Protein AF-W1PYT3-F1 (afdb_monomer)

Solvent-accessible surface area (backbone atoms only — not comparable to full-atom values): 11539 Å² total; per-residue (Å²): 108,70,66,58,51,54,53,51,58,51,59,52,39,57,44,35,32,64,95,77,31,81,60,28,62,58,46,50,52,47,73,70,30,68,66,49,52,50,52,58,52,74,72,59,53,95,91,46,83,75,70,71,70,85,73,48,86,75,69,78,81,66,84,33,65,30,41,44,56,53,69,48,73,46,97,86,64,51,71,48,50,46,62,51,66,28,36,27,66,65,22,56,73,41,61,42,89,89,78,66,50,66,39,54,38,54,75,71,52,31,44,75,88,88,64,93,86,61,84,87,58,95,59,44,58,48,21,44,79,53,90,93,60,58,54,54,75,44,78,53,56,36,76,45,66,52,96,88,38,82,72,48,66,48,56,44,49,40,37,74,48,16,51,59,45,41,51,49,29,49,43,27,32,73,74,66,66,36,55,76,65,57,19,66,71,47,90,79,75,80,92,129

Foldseek 3Di:
DQQLVLVLVQLCLQAFFCVPRVCNVVSVCCSPDPVNVVVSVVPDDPVDDDDPCPRPVDPPPQ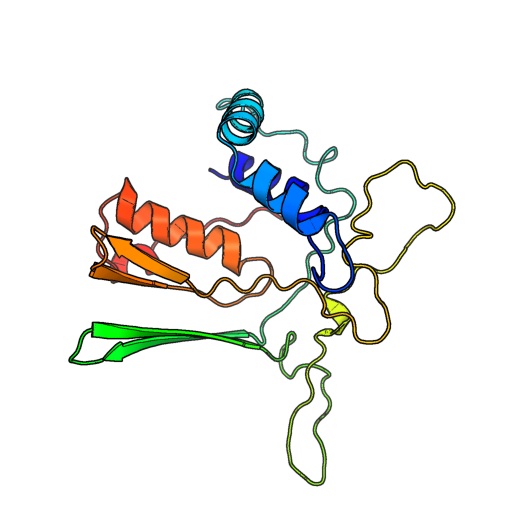FFDFKDWDWDQDPVRDIDTDID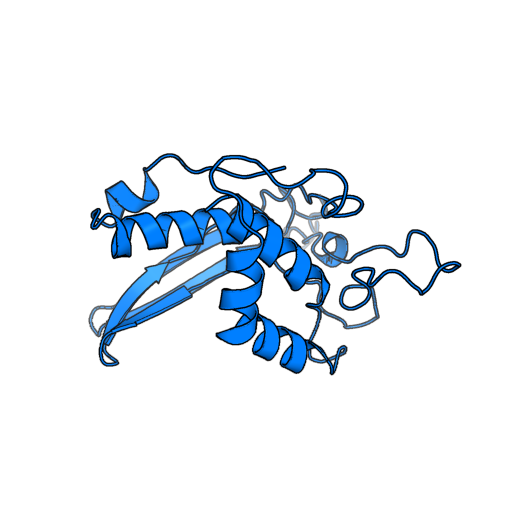GLGHDLAPVDADPVPRDRHHVQLVLADDCPDPPDPPDSGSCSRHDDPPTGHDWPWDWDWDDDPNHTPDTDWDDGTVVTVQLRVQLVCCCPVVVDDNVCSNVDDGDDDD

Secondary structure (DSSP, 8-state):
-HHHHHHHHHHGGG---TTT-TTHHHHHHHHH-HHHHHHHHHT--SSSPPPHHHHHTT--------EEEEEEE-TT--EEEEEEE-SSTTTTS-B-TTT-PBPP-GGGGSBP-S-SS-TTS--SGGGB--TTPPP------EEEEETTEEEEEE---SGGGHHHHHHHHHHHHHTT---HHHHHHS------

InterPro domains:
  IPR000101 Gamma-glutamyltranspeptidase [PTHR11686] (1-191)
  IPR029055 Nucleophile aminohydrolases, N-terminal [SSF56235] (1-192)
  IPR043137 Gamma-glutamyltranspeptidase, small subunit, C-terminal domain [G3DSA:3.60.20.40] (62-192)
  IPR043138 Gamma-glutamyltranspeptidase, large subunit [G3DSA:1.10.246.130] (1-57)

Radius of gyration: 18.54 Å; Cα contacts (8 Å, |Δi|>4): 274; chains: 1; bounding box: 45×49×49 Å

Sequence (192 aa):
MVEAIKKMLVKRKGLGDPDFEKHVEDVVNDMLSDDTATDLKGQIDDDKASDPWSHLKRLRLLRDHGTSHLCVVGRHRGAVSMTTSINGLFGALFRSCKTGIILNNQMDDFNIPTDISNPTIPSASANYIEPFKRPLSSMMPTIFLKDQELEGVIGGSGGPRIIPTTIQVLLNYFIHQLDPGSSVFSPRLYHR

Organism: Amborella trichopoda (NCBI:txid13333)

Mean predicted aligned error: 6.31 Å

Nearest PDB structures (foldseek):
  6xpc-assembly1_B  TM=9.139E-01  e=3.097E-10  Homo sapiens
  2qmc-assembly1_B  TM=8.923E-01  e=1.999E-09  Helicobacter pylori
  3fnm-assembly2_D  TM=8.923E-01  e=4.114E-09  Helicobacter pylori
  7d9x-assembly2_D  TM=9.101E-01  e=8.466E-09  Pseudomonas nitroreducens
  7d9e-assembly1_B  TM=9.126E-01  e=2.216E-08  Pseudomonas nitroreducens

Structure (mmCIF, N/CA/C/O backbone):
data_AF-W1PYT3-F1
#
_entry.id   AF-W1PYT3-F1
#
loop_
_atom_site.group_PDB
_atom_site.id
_atom_site.type_symbol
_atom_site.label_atom_id
_atom_site.label_alt_id
_atom_site.label_comp_id
_atom_site.label_asym_id
_atom_site.label_entity_id
_atom_site.label_seq_id
_atom_site.pdbx_PDB_ins_code
_atom_site.Cartn_x
_atom_site.Cartn_y
_atom_site.Cartn_z
_atom_site.occupancy
_atom_site.B_iso_or_equiv
_atom_site.auth_seq_id
_atom_site.auth_comp_id
_atom_site.auth_asym_id
_atom_site.auth_atom_id
_atom_site.pdbx_PDB_model_num
ATOM 1 N N . MET A 1 1 ? -9.982 13.699 8.070 1.00 89.50 1 MET A N 1
ATOM 2 C CA . MET A 1 1 ? -9.503 12.570 7.224 1.00 89.50 1 MET A CA 1
ATOM 3 C C . MET A 1 1 ? -8.544 13.010 6.117 1.00 89.50 1 MET A C 1
ATOM 5 O O . MET A 1 1 ? -7.417 12.535 6.101 1.00 89.50 1 MET A O 1
ATOM 9 N N . VAL A 1 2 ? -8.961 13.882 5.187 1.00 90.19 2 VAL A N 1
ATOM 10 C CA . VAL A 1 2 ? -8.131 14.277 4.027 1.00 90.19 2 VAL A CA 1
ATOM 11 C C . VAL A 1 2 ? -6.777 14.859 4.453 1.00 90.19 2 VAL A C 1
ATOM 13 O O . VAL A 1 2 ? -5.747 14.405 3.962 1.00 90.19 2 VAL A O 1
ATOM 16 N N . GLU A 1 3 ? -6.759 15.787 5.413 1.00 91.44 3 GLU A N 1
ATOM 17 C CA . GLU A 1 3 ? -5.512 16.393 5.909 1.00 91.44 3 GLU A CA 1
ATOM 18 C C . GLU A 1 3 ? -4.578 15.376 6.578 1.00 91.44 3 GLU A C 1
ATOM 20 O O . GLU A 1 3 ? -3.372 15.397 6.339 1.00 91.44 3 GLU A O 1
ATOM 25 N N . ALA A 1 4 ? -5.127 14.418 7.331 1.00 92.38 4 ALA A N 1
ATOM 26 C CA . ALA A 1 4 ? -4.343 13.337 7.928 1.00 92.38 4 ALA A CA 1
ATOM 27 C C . ALA A 1 4 ? -3.662 12.467 6.855 1.00 92.38 4 ALA A C 1
ATOM 29 O O . ALA A 1 4 ? -2.473 12.171 6.954 1.00 92.38 4 ALA A O 1
ATOM 30 N N . ILE A 1 5 ? -4.381 12.125 5.778 1.00 90.25 5 ILE A N 1
ATOM 31 C CA . ILE A 1 5 ? -3.815 11.386 4.639 1.00 90.25 5 ILE A CA 1
ATOM 32 C C . ILE A 1 5 ? -2.706 12.201 3.960 1.00 90.25 5 ILE A C 1
ATOM 34 O O . ILE A 1 5 ? -1.653 11.641 3.660 1.00 90.25 5 ILE A O 1
ATOM 38 N N . LYS A 1 6 ? -2.899 13.510 3.733 1.00 87.69 6 LYS A N 1
ATOM 39 C CA . LYS A 1 6 ? -1.855 14.380 3.157 1.00 87.69 6 LYS A CA 1
ATOM 40 C C . LYS A 1 6 ? -0.581 14.353 4.003 1.00 87.69 6 LYS A C 1
ATOM 42 O O . LYS A 1 6 ? 0.503 14.159 3.458 1.00 87.69 6 LYS A O 1
ATOM 47 N N . LYS A 1 7 ? -0.711 14.507 5.323 1.00 88.62 7 LYS A N 1
ATOM 48 C CA . LYS A 1 7 ? 0.420 14.483 6.262 1.00 88.62 7 LYS A CA 1
ATOM 49 C C . LYS A 1 7 ? 1.123 13.121 6.279 1.00 88.62 7 LYS A C 1
ATOM 51 O O . LYS A 1 7 ? 2.348 13.072 6.180 1.00 88.62 7 LYS A O 1
ATOM 56 N N . MET A 1 8 ? 0.370 12.020 6.277 1.00 90.31 8 MET A N 1
ATOM 57 C CA . MET A 1 8 ? 0.933 10.669 6.142 1.00 90.31 8 MET A CA 1
ATOM 58 C C . MET A 1 8 ? 1.716 10.506 4.829 1.00 90.31 8 MET A C 1
ATOM 60 O O . MET A 1 8 ? 2.836 9.999 4.839 1.00 90.31 8 MET A O 1
ATOM 64 N N . LEU A 1 9 ? 1.188 10.999 3.700 1.00 85.75 9 LEU A N 1
ATOM 65 C CA . LEU A 1 9 ? 1.877 10.948 2.403 1.00 85.75 9 LEU A CA 1
ATOM 66 C C . LEU A 1 9 ? 3.179 11.764 2.375 1.00 85.75 9 LEU A C 1
ATOM 68 O O . LEU A 1 9 ? 4.069 11.457 1.582 1.00 85.75 9 LEU A O 1
ATOM 72 N N . VAL A 1 10 ? 3.316 12.787 3.225 1.00 84.56 10 VAL A N 1
ATOM 73 C CA . VAL A 1 10 ? 4.587 13.504 3.404 1.00 84.56 10 VAL A CA 1
ATOM 74 C C . VAL A 1 10 ? 5.600 12.618 4.121 1.00 84.56 10 VAL A C 1
ATOM 76 O O . VAL A 1 10 ? 6.702 12.456 3.604 1.00 84.56 10 VAL A O 1
ATOM 79 N N . LYS A 1 11 ? 5.226 12.002 5.250 1.00 87.88 11 LYS A N 1
ATOM 80 C CA . LYS A 1 11 ? 6.100 11.080 6.000 1.00 87.88 11 LYS A CA 1
ATOM 81 C C . LYS A 1 11 ? 6.517 9.870 5.157 1.00 87.88 11 LYS A C 1
ATOM 83 O O . LYS A 1 11 ? 7.690 9.512 5.136 1.00 87.88 11 LYS A O 1
ATOM 88 N N . ARG A 1 12 ? 5.598 9.339 4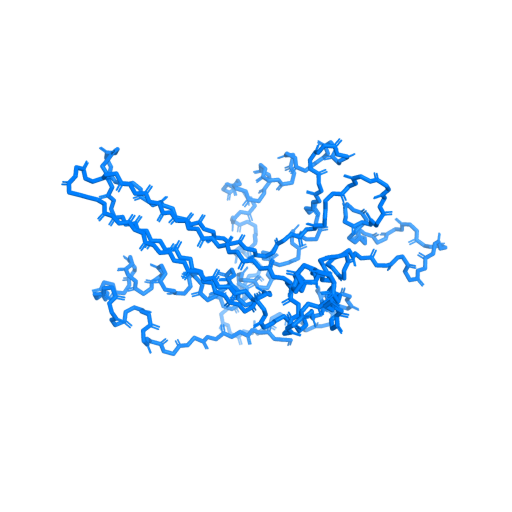.339 1.00 88.31 12 ARG A N 1
ATOM 89 C CA . ARG A 1 12 ? 5.842 8.257 3.366 1.00 88.31 12 ARG A CA 1
ATOM 90 C C . ARG A 1 12 ? 7.041 8.513 2.442 1.00 88.31 12 ARG A C 1
ATOM 92 O O . ARG A 1 12 ? 7.628 7.552 1.959 1.00 88.31 12 ARG A O 1
ATOM 99 N N . LYS A 1 13 ? 7.423 9.770 2.180 1.00 84.69 13 LYS A N 1
ATOM 100 C CA . LYS A 1 13 ? 8.600 10.098 1.350 1.00 84.69 13 LYS A CA 1
ATOM 101 C C . LYS A 1 13 ? 9.924 9.615 1.949 1.00 84.69 13 LYS A C 1
ATOM 103 O O . LYS A 1 13 ? 10.885 9.492 1.198 1.00 84.69 13 LYS A O 1
ATOM 108 N N . GLY A 1 14 ? 9.967 9.372 3.260 1.00 88.25 14 GLY A N 1
ATOM 109 C CA . GLY A 1 14 ? 11.113 8.771 3.942 1.00 88.25 14 GLY A CA 1
ATOM 110 C C . GLY A 1 14 ? 11.177 7.246 3.826 1.00 88.25 14 GLY A C 1
ATOM 111 O O . GLY A 1 14 ? 12.136 6.654 4.296 1.00 88.25 14 GLY A O 1
ATOM 112 N N . LEU A 1 15 ? 10.176 6.594 3.223 1.00 92.50 15 LEU A N 1
ATOM 113 C CA . LEU A 1 15 ? 10.202 5.149 3.000 1.00 92.50 15 LEU A CA 1
ATOM 114 C C . LEU A 1 15 ? 10.983 4.801 1.725 1.00 92.50 15 LEU A C 1
ATOM 116 O O . LEU A 1 15 ? 10.975 5.543 0.740 1.00 92.50 15 LEU A O 1
ATOM 120 N N . GLY A 1 16 ? 11.604 3.626 1.739 1.00 93.38 16 GLY A N 1
ATOM 121 C CA . GLY A 1 16 ? 12.411 3.076 0.654 1.00 93.38 16 GLY A CA 1
ATOM 122 C C . GLY A 1 16 ? 12.575 1.566 0.809 1.00 93.38 16 GLY A C 1
ATOM 123 O O . GLY A 1 16 ? 11.835 0.934 1.564 1.00 93.38 16 GLY A O 1
ATOM 124 N N . ASP A 1 17 ? 13.537 0.988 0.094 1.00 96.12 17 ASP A N 1
ATOM 125 C CA . ASP A 1 17 ? 13.883 -0.426 0.253 1.00 96.12 17 ASP A CA 1
ATOM 126 C C . ASP A 1 17 ? 14.694 -0.629 1.550 1.00 96.12 17 ASP A C 1
ATOM 128 O O . ASP A 1 17 ? 15.808 -0.107 1.627 1.00 96.12 17 ASP A O 1
ATOM 132 N N . PRO A 1 18 ? 14.201 -1.386 2.549 1.00 95.31 18 PRO A N 1
ATOM 133 C CA . PRO A 1 18 ? 14.914 -1.589 3.812 1.00 95.31 18 PRO A CA 1
ATOM 134 C C . PRO A 1 18 ? 16.241 -2.352 3.664 1.00 95.31 18 PRO A C 1
ATOM 136 O O . PRO A 1 18 ? 17.102 -2.227 4.531 1.00 95.31 18 PRO A O 1
ATOM 139 N N . ASP A 1 19 ? 16.451 -3.087 2.564 1.00 96.00 19 ASP A N 1
ATOM 140 C CA . ASP A 1 19 ? 17.730 -3.766 2.301 1.00 96.00 19 ASP A CA 1
ATOM 141 C C . ASP A 1 19 ? 18.835 -2.771 1.881 1.00 96.00 19 ASP A C 1
ATOM 143 O O . ASP A 1 19 ? 20.021 -3.097 1.924 1.00 96.00 19 ASP A O 1
ATOM 147 N N . PHE A 1 20 ? 18.452 -1.547 1.493 1.00 95.12 20 PHE A N 1
ATOM 148 C CA . PHE A 1 20 ? 19.351 -0.476 1.042 1.00 95.12 20 PHE A CA 1
ATOM 149 C C . PHE A 1 20 ? 19.345 0.726 1.998 1.00 95.12 20 PHE A C 1
ATOM 151 O O . PHE A 1 20 ? 20.378 1.351 2.227 1.00 95.12 20 PHE A O 1
ATOM 158 N N . GLU A 1 21 ? 18.194 1.034 2.594 1.00 93.06 21 GLU A N 1
ATOM 159 C CA . GLU A 1 21 ? 17.965 2.224 3.408 1.00 93.06 21 GLU A CA 1
ATOM 160 C C . GLU A 1 21 ? 17.779 1.865 4.883 1.00 93.06 21 GLU A C 1
ATOM 162 O O . GLU A 1 21 ? 16.675 1.589 5.354 1.00 93.06 21 GLU A O 1
ATOM 167 N N . LYS A 1 22 ? 18.869 1.934 5.653 1.00 90.88 22 LYS A N 1
ATOM 168 C CA . LYS A 1 22 ? 18.875 1.551 7.078 1.00 90.88 22 LYS A CA 1
ATOM 169 C C . LYS A 1 22 ? 17.915 2.361 7.956 1.00 90.88 22 LYS A C 1
ATOM 171 O O . LYS A 1 22 ? 17.485 1.874 8.989 1.00 90.88 22 LYS A O 1
ATOM 176 N N . HIS A 1 23 ? 17.591 3.586 7.550 1.00 90.62 23 HIS A N 1
ATOM 177 C CA . HIS A 1 23 ? 16.727 4.496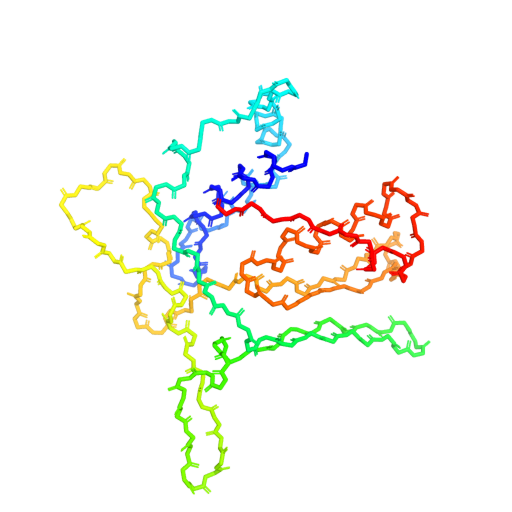 8.305 1.00 90.62 23 HIS A CA 1
ATOM 178 C C . HIS A 1 23 ? 15.226 4.211 8.119 1.00 90.62 23 HIS A C 1
ATOM 180 O O . HIS A 1 23 ? 14.400 4.862 8.754 1.00 90.62 23 HIS A O 1
ATOM 186 N N . VAL A 1 24 ? 14.841 3.273 7.242 1.00 92.94 24 VAL A N 1
ATOM 187 C CA . VAL A 1 24 ? 13.423 2.973 6.974 1.00 92.94 24 VAL A CA 1
ATOM 188 C C . VAL A 1 24 ? 12.710 2.476 8.229 1.00 92.94 24 VAL A C 1
ATOM 190 O O . VAL A 1 24 ? 11.559 2.845 8.448 1.00 92.94 24 VAL A O 1
ATOM 193 N N . GLU A 1 25 ? 13.381 1.691 9.071 1.00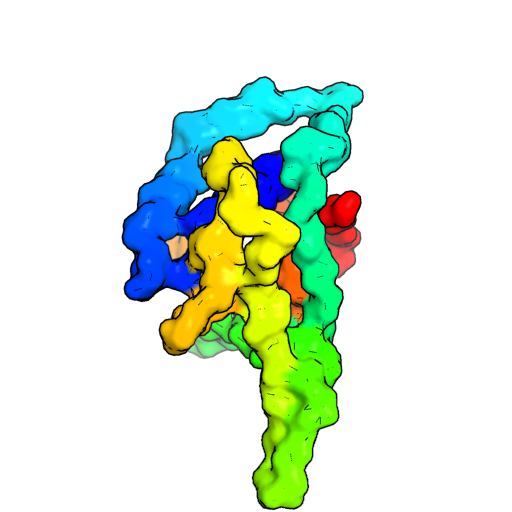 94.38 25 GLU A N 1
ATOM 194 C CA . GLU A 1 25 ? 12.808 1.213 10.332 1.00 94.38 25 GLU A CA 1
ATOM 195 C C . GLU A 1 25 ? 12.504 2.372 11.292 1.00 94.38 25 GLU A C 1
ATOM 197 O O . GLU A 1 25 ? 11.406 2.438 11.842 1.00 94.38 25 GLU A O 1
ATOM 202 N N . ASP A 1 26 ? 13.409 3.347 11.404 1.00 95.19 26 ASP A N 1
ATOM 203 C CA . ASP A 1 26 ? 13.192 4.553 12.211 1.00 95.19 26 ASP A CA 1
ATOM 204 C C . ASP A 1 26 ? 12.010 5.377 11.688 1.00 95.19 26 ASP A C 1
ATOM 206 O O . ASP A 1 26 ? 11.185 5.848 12.469 1.00 95.19 26 ASP A O 1
ATOM 210 N N . VAL A 1 27 ? 11.881 5.515 10.362 1.00 94.38 27 VAL A N 1
ATOM 211 C CA . VAL A 1 27 ? 10.743 6.211 9.737 1.00 94.38 27 VAL A CA 1
ATOM 212 C C . VAL A 1 27 ? 9.433 5.478 10.019 1.00 94.38 27 VAL A C 1
ATOM 214 O O . VAL A 1 27 ? 8.425 6.122 10.302 1.00 94.38 27 VAL A O 1
ATOM 217 N N . VAL A 1 28 ? 9.421 4.143 9.964 1.00 95.69 28 VAL A N 1
ATOM 218 C CA . VAL A 1 28 ? 8.232 3.345 10.297 1.00 95.69 28 VAL A CA 1
ATOM 219 C C . VAL A 1 28 ? 7.864 3.514 11.771 1.00 95.69 28 VAL A C 1
ATOM 221 O O . VAL A 1 28 ? 6.700 3.776 12.068 1.00 95.69 28 VAL A O 1
ATOM 224 N N . ASN A 1 29 ? 8.836 3.429 12.679 1.00 97.00 29 ASN A N 1
ATOM 225 C CA . ASN A 1 29 ? 8.616 3.619 14.113 1.00 97.00 29 ASN A CA 1
ATOM 226 C C . ASN A 1 29 ? 8.091 5.028 14.425 1.00 97.00 29 ASN A C 1
ATOM 228 O O . ASN A 1 29 ? 7.125 5.171 15.172 1.00 97.00 29 ASN A O 1
ATOM 232 N N . ASP A 1 30 ? 8.655 6.060 13.792 1.00 96.25 30 ASP A N 1
ATOM 233 C CA . ASP A 1 30 ? 8.163 7.437 13.879 1.00 96.25 30 ASP A CA 1
ATOM 234 C C . ASP A 1 30 ? 6.711 7.544 13.392 1.00 96.25 30 ASP A C 1
ATOM 236 O O . ASP A 1 30 ? 5.860 8.076 14.102 1.00 96.25 30 ASP A O 1
ATOM 240 N N . MET A 1 31 ? 6.401 6.991 12.214 1.00 95.50 31 MET A N 1
ATOM 241 C CA . MET A 1 31 ? 5.054 7.016 11.629 1.00 95.50 31 MET A CA 1
ATOM 242 C C . MET A 1 31 ? 4.001 6.282 12.471 1.00 95.50 31 MET A C 1
ATOM 244 O O . MET A 1 31 ? 2.822 6.623 12.370 1.00 95.50 31 MET A O 1
ATOM 248 N N . LEU A 1 32 ? 4.406 5.278 13.254 1.00 96.75 32 LEU A N 1
ATOM 249 C CA . LEU A 1 32 ? 3.529 4.486 14.121 1.00 96.75 32 LEU A CA 1
ATOM 250 C C . LEU A 1 32 ? 3.441 5.019 15.558 1.00 96.75 32 LEU A C 1
ATOM 252 O O . LEU A 1 32 ? 2.638 4.507 16.334 1.00 96.75 32 LEU A O 1
ATOM 256 N N . SER A 1 33 ? 4.245 6.019 15.924 1.00 98.00 33 SER A N 1
ATOM 257 C CA . SER A 1 33 ? 4.274 6.552 17.287 1.00 98.00 33 SER A CA 1
ATOM 258 C C . SER A 1 33 ? 3.066 7.442 17.611 1.00 98.00 33 SER A C 1
ATOM 260 O O . SER A 1 33 ? 2.602 8.234 16.781 1.00 98.00 33 SER A O 1
ATOM 262 N N . ASP A 1 34 ? 2.596 7.361 18.859 1.00 97.81 34 ASP A N 1
ATOM 263 C CA . ASP A 1 34 ? 1.522 8.218 19.379 1.00 97.81 34 ASP A CA 1
ATOM 264 C C . ASP A 1 34 ? 1.928 9.700 19.408 1.00 97.81 34 ASP A C 1
ATOM 266 O O . ASP A 1 34 ? 1.093 10.579 19.171 1.00 97.81 34 ASP A O 1
ATOM 270 N N . ASP A 1 35 ? 3.212 9.984 19.642 1.00 97.69 35 ASP A N 1
ATOM 271 C CA . ASP A 1 35 ? 3.763 11.341 19.636 1.00 97.69 35 ASP A CA 1
ATOM 272 C C . ASP A 1 35 ? 3.621 11.980 18.252 1.00 97.69 35 ASP A C 1
ATOM 274 O O . ASP A 1 35 ? 3.058 13.071 18.123 1.00 97.69 35 ASP A O 1
ATOM 278 N N . THR A 1 36 ? 4.032 11.274 17.194 1.00 95.81 36 THR A N 1
ATOM 279 C CA . THR A 1 36 ? 3.869 11.753 15.815 1.00 95.81 36 THR A CA 1
ATOM 280 C C . THR A 1 36 ? 2.399 11.848 15.426 1.00 95.81 36 THR A C 1
ATOM 282 O O . THR A 1 36 ? 2.003 12.813 14.770 1.00 95.81 36 THR A O 1
ATOM 285 N N . ALA A 1 37 ? 1.550 10.908 15.850 1.00 96.44 37 ALA A N 1
ATOM 286 C CA . ALA A 1 37 ? 0.110 11.012 15.616 1.00 96.44 37 ALA A CA 1
ATOM 287 C C . ALA A 1 37 ? -0.491 12.269 16.275 1.00 96.44 37 ALA A C 1
ATOM 289 O O . ALA A 1 37 ? -1.298 12.970 15.655 1.00 96.44 37 ALA A O 1
ATOM 290 N N . THR A 1 38 ? -0.070 12.582 17.503 1.00 97.38 38 THR A N 1
ATOM 291 C CA . THR A 1 38 ? -0.522 13.750 18.270 1.00 97.38 38 THR A CA 1
ATOM 292 C C . THR A 1 38 ? -0.039 15.056 17.643 1.00 97.38 38 THR A C 1
ATOM 294 O O . THR A 1 38 ? -0.851 15.962 17.439 1.00 97.38 38 THR A O 1
ATOM 297 N N . ASP A 1 39 ? 1.239 15.138 17.264 1.00 95.38 39 ASP A N 1
ATOM 298 C CA . ASP A 1 39 ? 1.808 16.294 16.561 1.00 95.38 39 ASP A CA 1
ATOM 299 C C . ASP A 1 39 ? 1.086 16.549 15.230 1.00 95.38 39 ASP A C 1
ATOM 301 O O . ASP A 1 39 ? 0.558 17.638 14.989 1.00 95.38 39 ASP A O 1
ATOM 305 N N . LEU A 1 40 ? 0.963 15.523 14.380 1.00 93.31 40 LEU A N 1
ATOM 306 C CA . LEU A 1 40 ? 0.303 15.668 13.082 1.00 93.31 40 LEU A CA 1
ATOM 307 C C . LEU A 1 40 ? -1.170 16.060 13.224 1.00 93.31 40 LEU A C 1
ATOM 309 O O . LEU A 1 40 ? -1.658 16.835 12.397 1.00 93.31 40 LEU A O 1
ATOM 313 N N . LYS A 1 41 ? -1.869 15.560 14.253 1.00 94.62 41 LYS A N 1
ATOM 314 C CA . LYS A 1 41 ? -3.244 15.963 14.577 1.00 94.62 41 LYS A CA 1
ATOM 315 C C . LYS A 1 41 ? -3.317 17.430 14.998 1.00 94.62 41 LYS A C 1
ATOM 317 O O . LYS A 1 41 ? -4.207 18.128 14.527 1.00 94.62 41 LYS A O 1
ATOM 322 N N . GLY A 1 42 ? -2.386 17.907 15.827 1.00 94.56 42 GLY A N 1
ATOM 323 C CA . GLY A 1 42 ? -2.323 19.309 16.262 1.00 94.56 42 GLY A CA 1
ATOM 324 C C . GLY A 1 42 ? -2.111 20.307 15.118 1.00 94.56 42 GLY A C 1
ATOM 325 O O . GLY A 1 42 ? -2.427 21.484 15.250 1.00 94.56 42 GLY A O 1
ATOM 326 N N . GLN A 1 43 ? -1.622 19.834 13.971 1.00 91.38 43 GLN A N 1
ATOM 327 C CA . GLN A 1 43 ? -1.446 20.629 12.756 1.00 91.38 43 GLN A CA 1
ATOM 328 C C . GLN A 1 43 ? -2.629 20.533 11.770 1.00 91.38 43 GLN A C 1
ATOM 330 O O . GLN A 1 43 ? -2.486 20.963 10.620 1.00 91.38 43 GLN A O 1
ATOM 335 N N . ILE A 1 44 ? -3.732 19.875 12.139 1.00 92.81 44 ILE A N 1
ATOM 336 C CA . ILE A 1 44 ? -4.958 19.817 11.335 1.00 92.81 44 ILE A CA 1
ATOM 337 C C . ILE A 1 44 ? -5.917 20.874 11.871 1.00 92.81 44 ILE A C 1
ATOM 339 O O . ILE A 1 44 ? -6.266 20.859 13.047 1.00 92.81 44 ILE A O 1
ATOM 343 N N . ASP A 1 45 ? -6.334 21.771 10.986 1.00 91.81 45 ASP A N 1
ATOM 344 C CA . ASP A 1 45 ? -7.360 22.773 11.246 1.00 91.81 45 ASP A CA 1
ATOM 345 C C . ASP A 1 45 ? -8.667 22.296 10.594 1.00 91.81 45 ASP A C 1
ATOM 347 O O . ASP A 1 45 ? -8.698 21.998 9.396 1.00 91.81 45 ASP A O 1
ATOM 351 N N . ASP A 1 46 ? -9.729 22.166 11.390 1.00 90.25 46 ASP A N 1
ATOM 352 C CA . ASP A 1 46 ? -11.031 21.694 10.909 1.00 90.25 46 ASP A CA 1
ATOM 353 C C . ASP A 1 46 ? -11.734 22.741 10.023 1.00 90.25 46 ASP A C 1
ATOM 355 O O . ASP A 1 46 ? -12.531 22.371 9.156 1.00 90.25 46 ASP A O 1
ATOM 359 N N . ASP A 1 47 ? -11.382 24.024 10.164 1.00 93.88 47 ASP A N 1
ATOM 360 C CA . ASP A 1 47 ? -11.968 25.136 9.410 1.00 93.88 47 ASP A CA 1
ATOM 361 C C . ASP A 1 47 ? -11.130 25.528 8.181 1.00 93.88 47 ASP A C 1
ATOM 363 O O . ASP A 1 47 ? -11.567 26.325 7.340 1.00 93.88 47 ASP A O 1
ATOM 367 N N . LYS A 1 48 ? -9.916 24.976 8.038 1.00 89.25 48 LYS A N 1
ATOM 368 C CA . LYS A 1 48 ? -8.984 25.377 6.981 1.00 89.25 48 LYS A CA 1
ATOM 369 C C . LYS A 1 48 ? -8.114 24.236 6.458 1.00 89.25 48 LYS A C 1
ATOM 371 O O . LYS A 1 48 ? -7.370 23.587 7.181 1.00 89.25 48 LYS A O 1
ATOM 376 N N . ALA A 1 49 ? -8.096 24.076 5.135 1.00 86.25 49 ALA A N 1
ATOM 377 C CA . ALA A 1 49 ? -7.154 23.173 4.480 1.00 86.25 49 ALA A CA 1
ATOM 378 C C . ALA A 1 49 ? -5.699 23.670 4.603 1.00 86.25 49 ALA A C 1
ATOM 380 O O . ALA A 1 49 ? -5.424 24.864 4.447 1.00 86.25 49 ALA A O 1
ATOM 381 N N . SER A 1 50 ? -4.760 22.737 4.795 1.00 81.12 50 SER A N 1
ATOM 382 C CA . SER A 1 50 ? -3.320 23.025 4.756 1.00 81.12 50 SER A CA 1
ATOM 383 C C . SER A 1 50 ? -2.927 23.637 3.408 1.00 81.12 50 SER A C 1
ATOM 385 O O . SER A 1 50 ? -3.501 23.273 2.375 1.00 81.12 50 SER A O 1
ATOM 387 N N . ASP A 1 51 ? -1.913 24.511 3.403 1.0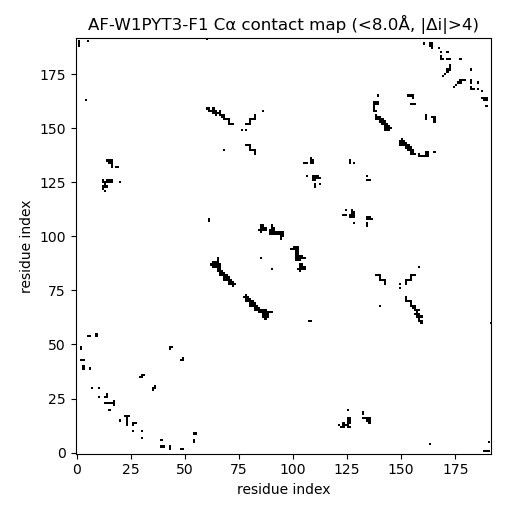0 73.31 51 ASP A N 1
ATOM 388 C CA . ASP A 1 51 ? -1.384 25.098 2.168 1.00 73.31 51 ASP A CA 1
ATOM 389 C C . ASP A 1 51 ? -1.001 23.991 1.159 1.00 73.31 51 ASP A C 1
ATOM 391 O O . ASP A 1 51 ? -0.173 23.128 1.477 1.00 73.31 51 ASP A O 1
ATOM 395 N N . PRO A 1 52 ? -1.588 23.973 -0.055 1.00 61.03 52 PRO A N 1
ATOM 396 C CA . PRO A 1 52 ? -1.275 22.962 -1.061 1.00 61.03 52 PRO A CA 1
ATOM 397 C C . PRO A 1 52 ? 0.203 22.970 -1.488 1.00 61.03 52 PRO A C 1
ATOM 399 O O . PRO A 1 52 ? 0.718 21.942 -1.937 1.00 61.03 52 PRO A O 1
ATOM 402 N N . TRP A 1 53 ? 0.912 24.093 -1.336 1.00 52.31 53 TRP A N 1
ATOM 403 C CA . TRP A 1 53 ? 2.254 24.275 -1.899 1.00 52.31 53 TRP A CA 1
ATOM 404 C C . TRP A 1 53 ? 3.408 23.817 -1.000 1.00 52.31 53 TRP A C 1
ATOM 406 O O . TRP A 1 53 ? 4.486 23.506 -1.520 1.00 52.31 53 TRP A O 1
ATOM 416 N N . SER A 1 54 ? 3.209 23.721 0.317 1.00 53.34 54 SER A N 1
ATOM 417 C CA . SER A 1 54 ? 4.269 23.362 1.274 1.00 53.34 54 SER A CA 1
ATOM 418 C C . SER A 1 54 ? 4.599 21.861 1.285 1.00 53.34 54 SER A C 1
ATOM 420 O O . SER A 1 54 ? 5.734 21.475 1.565 1.00 53.34 54 SER A O 1
ATOM 422 N N . HIS A 1 55 ? 3.645 20.996 0.923 1.00 50.09 55 HIS A N 1
ATOM 423 C CA . HIS A 1 55 ? 3.757 19.544 1.129 1.00 50.09 55 HIS A CA 1
ATOM 424 C C . HIS A 1 55 ? 3.884 18.713 -0.164 1.00 50.09 55 HIS A C 1
ATOM 426 O O . HIS A 1 55 ? 4.418 17.595 -0.140 1.00 50.09 55 HIS A O 1
ATOM 432 N N . LEU A 1 56 ? 3.443 19.242 -1.311 1.00 51.56 56 LEU A N 1
ATOM 433 C CA . LEU A 1 56 ? 3.200 18.455 -2.533 1.00 51.56 56 LEU A CA 1
ATOM 434 C C . LEU A 1 56 ? 4.125 18.762 -3.715 1.00 51.56 56 LEU A C 1
ATOM 436 O O . LEU A 1 56 ? 4.033 18.059 -4.717 1.00 51.56 56 LEU A O 1
ATOM 440 N N . LYS A 1 57 ? 5.069 19.713 -3.595 1.00 45.06 57 LYS A N 1
ATOM 441 C CA . LYS A 1 57 ? 5.940 20.196 -4.696 1.00 45.06 57 LYS A CA 1
ATOM 442 C C . LYS A 1 57 ? 6.640 19.113 -5.542 1.00 45.06 57 LYS A C 1
ATOM 444 O O . LYS A 1 57 ? 7.173 19.442 -6.595 1.00 45.06 57 LYS A O 1
ATOM 449 N N . ARG A 1 58 ? 6.695 17.851 -5.093 1.00 47.56 58 ARG A N 1
ATOM 450 C CA . ARG A 1 58 ? 7.389 16.744 -5.773 1.00 47.56 58 ARG A CA 1
ATOM 451 C C . ARG A 1 58 ? 6.747 15.361 -5.597 1.00 47.56 58 ARG A C 1
ATOM 453 O O . ARG A 1 58 ? 7.438 14.362 -5.760 1.00 47.56 58 ARG A O 1
ATOM 460 N N . LEU A 1 59 ? 5.462 15.255 -5.246 1.00 47.25 59 LEU A N 1
ATOM 461 C CA . LEU A 1 59 ? 4.799 13.948 -5.343 1.00 47.25 59 LEU A CA 1
ATOM 462 C C . LEU A 1 59 ? 4.482 13.697 -6.818 1.00 47.25 59 LEU A C 1
ATOM 464 O O . LEU A 1 59 ? 3.491 14.198 -7.345 1.00 47.25 59 LEU A O 1
ATOM 468 N N . ARG A 1 60 ? 5.356 12.951 -7.506 1.00 49.50 60 ARG A N 1
ATOM 469 C CA . ARG A 1 60 ? 5.041 12.444 -8.841 1.00 49.50 60 ARG A CA 1
ATOM 470 C C . ARG A 1 60 ? 3.881 11.470 -8.678 1.00 49.50 60 ARG A C 1
ATOM 472 O O . ARG A 1 60 ? 4.056 10.350 -8.212 1.00 49.50 60 ARG A O 1
ATOM 479 N N . LEU A 1 61 ? 2.675 11.930 -8.996 1.00 51.78 61 LEU A N 1
ATOM 480 C CA . LEU A 1 61 ? 1.485 11.092 -8.986 1.00 51.78 61 LEU A CA 1
ATOM 481 C C . LEU A 1 61 ? 1.582 10.110 -10.153 1.00 51.78 61 LEU A C 1
ATOM 483 O O . LEU A 1 61 ? 1.222 10.432 -11.286 1.00 51.78 61 LEU A O 1
ATOM 487 N N . LEU A 1 62 ? 2.101 8.920 -9.868 1.00 55.19 62 LEU A N 1
ATOM 488 C CA . LEU A 1 62 ? 2.183 7.831 -10.831 1.00 55.19 62 LEU A CA 1
ATOM 489 C C . LEU A 1 62 ? 0.765 7.398 -11.221 1.00 55.19 62 LEU A C 1
ATOM 491 O O . LEU A 1 62 ? -0.096 7.154 -10.367 1.00 55.19 62 LEU A O 1
ATOM 495 N N . ARG A 1 63 ? 0.495 7.345 -12.528 1.00 54.69 63 ARG A N 1
ATOM 496 C CA . ARG A 1 63 ? -0.758 6.803 -13.064 1.00 54.69 63 ARG A CA 1
ATOM 497 C C . ARG A 1 63 ? -0.588 5.299 -13.281 1.00 54.69 63 ARG A C 1
ATOM 499 O O . ARG A 1 63 ? -0.174 4.878 -14.351 1.00 54.69 63 ARG A O 1
ATOM 506 N N . ASP A 1 64 ? -0.959 4.515 -12.277 1.00 58.03 64 ASP A N 1
ATOM 507 C CA . ASP A 1 64 ? -1.013 3.045 -12.325 1.00 58.03 64 ASP A CA 1
ATOM 508 C C . ASP A 1 64 ? -2.473 2.573 -12.446 1.00 58.03 64 ASP A C 1
ATOM 510 O O . ASP A 1 64 ? -3.390 3.102 -11.797 1.00 58.03 64 ASP A O 1
ATOM 514 N N . HIS A 1 65 ? -2.670 1.579 -13.311 1.00 72.81 65 HIS A N 1
ATOM 515 C CA . HIS A 1 65 ? -3.933 0.882 -13.540 1.00 72.81 65 HIS A CA 1
ATOM 516 C C . HIS A 1 65 ? -3.747 -0.636 -13.785 1.00 72.81 65 HIS A C 1
ATOM 518 O O . HIS A 1 65 ? -4.711 -1.309 -14.139 1.00 72.81 65 HIS A O 1
ATOM 524 N N . GLY A 1 66 ? -2.537 -1.183 -13.615 1.00 80.44 66 GLY A N 1
ATOM 525 C CA . GLY A 1 66 ? -2.189 -2.588 -13.879 1.00 80.44 66 GLY A CA 1
ATOM 526 C C . GLY A 1 66 ? -2.227 -3.487 -12.640 1.00 80.44 66 GLY A C 1
ATOM 527 O O . GLY A 1 66 ? -1.822 -4.648 -12.704 1.00 80.44 66 GLY A O 1
ATOM 528 N N . THR A 1 67 ? -2.702 -2.957 -11.514 1.00 92.88 67 THR A N 1
ATOM 529 C CA . THR A 1 67 ? -2.801 -3.670 -10.237 1.00 92.88 67 THR A CA 1
ATOM 530 C C . THR A 1 67 ? -4.129 -4.429 -10.103 1.00 92.88 67 THR A C 1
ATOM 532 O O . THR A 1 67 ? -5.195 -3.896 -10.407 1.00 92.88 67 THR A O 1
ATOM 535 N N . SER A 1 68 ? -4.083 -5.648 -9.565 1.00 94.31 68 SER A N 1
ATOM 536 C CA . SER A 1 68 ? -5.241 -6.450 -9.151 1.00 94.31 68 SER A CA 1
ATOM 537 C C . SER A 1 68 ? -5.099 -6.889 -7.696 1.00 94.31 68 SER A C 1
ATOM 539 O O . SER A 1 68 ? -3.989 -7.084 -7.201 1.00 94.31 68 SER A O 1
ATOM 541 N N . HIS A 1 69 ? -6.227 -7.054 -7.010 1.00 96.25 69 HIS A N 1
ATOM 542 C CA . HIS A 1 69 ? -6.265 -7.501 -5.622 1.00 96.25 69 HIS A CA 1
ATOM 543 C C . HIS A 1 69 ? -7.287 -8.623 -5.451 1.00 96.25 69 HIS A C 1
ATOM 545 O O . HIS A 1 69 ? -8.350 -8.586 -6.072 1.00 96.25 69 HIS A O 1
ATOM 551 N N . LEU A 1 70 ? -6.971 -9.599 -4.604 1.00 95.94 70 LEU A N 1
ATOM 552 C CA . LEU A 1 70 ? -7.885 -10.663 -4.214 1.00 95.94 70 LEU A CA 1
ATOM 553 C C . LEU A 1 70 ? -7.746 -10.988 -2.725 1.00 95.94 70 LEU A C 1
ATOM 555 O O . LEU A 1 70 ? -6.649 -10.955 -2.160 1.00 95.94 70 LEU A O 1
ATOM 559 N N . CYS A 1 71 ? -8.874 -11.377 -2.137 1.00 96.31 71 CYS A N 1
ATOM 560 C CA . CYS A 1 71 ? -8.973 -11.904 -0.783 1.00 96.31 71 CYS A CA 1
ATOM 561 C C . CYS A 1 71 ? -9.534 -13.326 -0.846 1.00 96.31 71 CYS A C 1
ATOM 563 O O . CYS A 1 71 ? -10.517 -13.570 -1.548 1.00 96.31 71 CYS A O 1
ATOM 565 N N . VAL A 1 72 ? -8.957 -14.252 -0.084 1.00 96.75 72 VAL A N 1
ATOM 566 C CA . VAL A 1 72 ? -9.486 -15.613 0.078 1.00 96.75 72 VAL A CA 1
ATOM 567 C C . VAL A 1 72 ? -9.570 -15.931 1.561 1.00 96.75 72 VAL A C 1
ATOM 569 O O . VAL A 1 72 ? -8.600 -15.737 2.287 1.00 96.75 72 VAL A O 1
ATOM 572 N N . VAL A 1 73 ? -10.716 -16.452 2.000 1.00 97.00 73 VAL A N 1
ATOM 573 C CA . VAL A 1 73 ? -10.903 -16.994 3.350 1.00 97.00 73 VAL A CA 1
ATOM 574 C C . VAL A 1 73 ? -11.379 -18.435 3.218 1.00 97.00 73 VAL A C 1
ATOM 576 O O . VAL A 1 73 ? -12.433 -18.709 2.647 1.00 97.00 73 VAL A O 1
ATOM 579 N N . GLY A 1 74 ? -10.565 -19.367 3.703 1.00 95.69 74 GLY A N 1
ATOM 580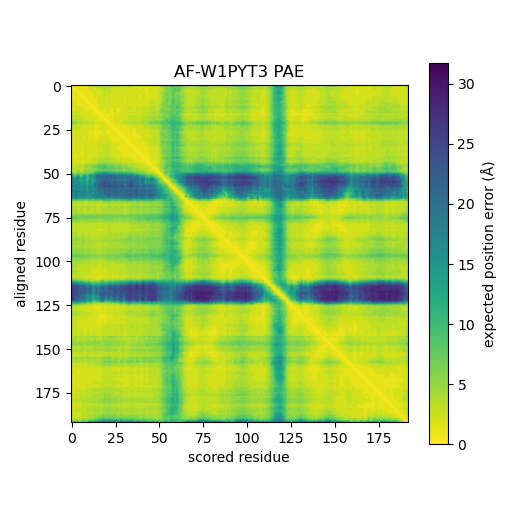 C CA . GLY A 1 74 ? -10.860 -20.793 3.690 1.00 95.69 74 GLY A CA 1
ATOM 581 C C . GLY A 1 74 ? -11.790 -21.217 4.827 1.00 95.69 74 GLY A C 1
ATOM 582 O O . GLY A 1 74 ? -11.996 -20.500 5.805 1.00 95.69 74 GLY A O 1
ATOM 583 N N . ARG A 1 75 ? -12.299 -22.451 4.742 1.00 95.75 75 ARG A N 1
ATOM 584 C CA . ARG A 1 75 ? -13.218 -23.038 5.737 1.00 95.75 75 ARG A CA 1
ATOM 585 C C . ARG A 1 75 ? -12.652 -23.073 7.162 1.00 95.75 75 ARG A C 1
ATOM 587 O O . ARG A 1 75 ? -13.406 -22.938 8.116 1.00 95.75 75 ARG A O 1
ATOM 594 N N . HIS A 1 76 ? -11.338 -23.236 7.305 1.00 94.56 76 HIS A N 1
ATOM 595 C CA . HIS A 1 76 ? -10.643 -23.224 8.599 1.00 94.56 76 HIS A CA 1
ATOM 596 C C . HIS A 1 76 ? -10.206 -21.815 9.033 1.00 94.56 76 HIS A C 1
ATOM 598 O O . HIS A 1 76 ? -9.293 -21.684 9.836 1.00 94.56 76 HIS A O 1
ATOM 604 N N . ARG A 1 77 ? -10.804 -20.760 8.458 1.00 92.50 77 ARG A N 1
ATOM 605 C CA . ARG A 1 77 ? -10.433 -19.347 8.659 1.00 92.50 77 ARG A CA 1
ATOM 606 C C . ARG A 1 77 ? -8.982 -18.998 8.294 1.00 92.50 77 ARG A C 1
ATOM 608 O O . ARG A 1 77 ? -8.508 -17.923 8.640 1.00 92.50 77 ARG A O 1
ATOM 615 N N . GLY A 1 78 ? -8.291 -19.859 7.543 1.00 95.69 78 GLY A N 1
ATOM 616 C CA . GLY A 1 78 ? -7.045 -19.482 6.875 1.00 95.69 78 GLY A CA 1
ATOM 617 C C . GLY A 1 78 ? -7.323 -18.385 5.846 1.00 95.69 78 GLY A C 1
ATOM 618 O O . GLY A 1 78 ? -8.253 -18.527 5.050 1.00 95.69 78 GLY A O 1
ATOM 619 N N . ALA A 1 79 ? -6.549 -17.303 5.872 1.00 97.44 79 ALA A N 1
ATOM 620 C CA . ALA A 1 79 ? -6.784 -16.116 5.055 1.00 97.44 79 ALA A CA 1
ATOM 621 C C . ALA A 1 79 ? -5.584 -15.770 4.168 1.00 97.44 79 ALA A C 1
ATOM 623 O O . ALA A 1 79 ? -4.434 -15.899 4.582 1.00 97.44 79 ALA A O 1
ATOM 624 N N . VAL A 1 80 ? -5.868 -15.284 2.959 1.00 97.69 80 VAL A N 1
ATOM 625 C CA . VAL A 1 80 ? -4.884 -14.733 2.022 1.00 97.69 80 VAL A CA 1
ATOM 626 C C . VAL A 1 80 ? -5.362 -13.361 1.563 1.00 97.69 80 VAL A C 1
ATOM 628 O O . VAL A 1 80 ? -6.468 -13.235 1.038 1.00 97.69 80 VAL A O 1
ATOM 631 N N . SER A 1 81 ? -4.504 -12.353 1.724 1.00 97.75 81 SER A N 1
ATOM 632 C CA . SER A 1 81 ? -4.632 -11.038 1.091 1.00 97.75 81 SER A CA 1
ATOM 633 C C . SER A 1 81 ? -3.509 -10.902 0.071 1.00 97.75 81 SER A C 1
ATOM 635 O O . SER A 1 81 ? -2.336 -10.951 0.441 1.00 97.75 81 SER A O 1
ATOM 637 N N . MET A 1 82 ? -3.844 -10.789 -1.215 1.00 97.69 82 MET A N 1
ATOM 638 C CA . MET A 1 82 ? -2.848 -10.757 -2.285 1.00 97.69 82 MET A CA 1
ATOM 639 C C . MET A 1 82 ? -3.112 -9.600 -3.238 1.00 97.69 82 MET A C 1
ATOM 641 O O . MET A 1 82 ? -4.161 -9.517 -3.873 1.00 97.69 82 MET A O 1
ATOM 645 N N . THR A 1 83 ? -2.110 -8.737 -3.382 1.00 96.81 83 THR A N 1
ATOM 646 C CA . THR A 1 83 ? -2.077 -7.677 -4.392 1.00 96.81 83 THR A CA 1
ATOM 647 C C . THR A 1 83 ? -0.965 -7.993 -5.380 1.00 96.81 83 THR A C 1
ATOM 649 O O . THR A 1 83 ? 0.167 -8.242 -4.974 1.00 96.81 83 THR A O 1
ATOM 652 N N . THR A 1 84 ? -1.285 -8.000 -6.670 1.00 95.62 84 THR A N 1
ATOM 653 C CA . THR A 1 84 ? -0.330 -8.248 -7.757 1.00 95.62 84 THR A CA 1
ATOM 654 C C . THR A 1 84 ? -0.420 -7.140 -8.795 1.00 95.62 84 THR A C 1
ATOM 656 O O . THR A 1 84 ? -1.490 -6.563 -8.995 1.00 95.62 84 THR A O 1
ATOM 659 N N . SER A 1 85 ? 0.697 -6.806 -9.437 1.00 94.62 85 SER A N 1
ATOM 660 C CA . SER A 1 85 ? 0.755 -5.689 -10.374 1.00 94.62 85 SER A CA 1
ATOM 661 C C . SER A 1 85 ? 1.833 -5.874 -11.435 1.00 94.62 85 SER A C 1
ATOM 663 O O . SER A 1 85 ? 2.882 -6.465 -11.187 1.00 94.62 85 SER A O 1
ATOM 665 N N . ILE A 1 86 ? 1.567 -5.315 -12.615 1.00 94.94 86 ILE A N 1
ATOM 666 C CA . ILE A 1 86 ? 2.571 -5.024 -13.648 1.00 94.94 86 ILE A CA 1
ATOM 667 C C . ILE A 1 86 ? 2.858 -3.513 -13.755 1.00 94.94 86 ILE A C 1
ATOM 669 O O . ILE A 1 86 ? 3.480 -3.078 -14.721 1.00 94.94 86 ILE A O 1
ATOM 673 N N . ASN A 1 87 ? 2.432 -2.740 -12.751 1.00 91.38 87 ASN A N 1
ATOM 674 C CA . ASN A 1 87 ? 2.390 -1.281 -12.682 1.00 91.38 87 ASN A CA 1
ATOM 675 C C . ASN A 1 87 ? 1.405 -0.659 -13.688 1.00 91.38 87 ASN A C 1
ATOM 677 O O . ASN A 1 87 ? 0.205 -0.616 -13.437 1.00 91.38 87 ASN A O 1
ATOM 681 N N . GLY A 1 88 ? 1.850 -0.201 -14.855 1.00 88.94 88 GLY A N 1
ATOM 682 C CA . GLY A 1 88 ? 0.963 0.379 -15.866 1.00 88.94 88 GLY A CA 1
ATOM 683 C C . GLY A 1 88 ? -0.023 -0.633 -16.468 1.00 88.94 88 GLY A C 1
ATOM 684 O O . GLY A 1 88 ? 0.150 -1.849 -16.364 1.00 88.94 88 GLY A O 1
ATOM 685 N N . LEU A 1 89 ? -1.052 -0.146 -17.174 1.00 88.94 89 LEU A N 1
ATOM 686 C CA . LEU A 1 89 ? -1.835 -1.021 -18.061 1.00 88.94 89 LEU A CA 1
ATOM 687 C C . LEU A 1 89 ? -0.896 -1.638 -19.096 1.00 88.94 89 LEU A C 1
ATOM 689 O O . LEU A 1 89 ? -0.198 -0.912 -19.796 1.00 88.94 89 LEU A O 1
ATOM 693 N N . PHE A 1 90 ? -0.892 -2.970 -19.183 1.00 92.81 90 PHE A N 1
ATOM 694 C CA . PHE A 1 90 ? 0.059 -3.733 -20.001 1.00 92.81 90 PHE A CA 1
ATOM 695 C C . PHE A 1 90 ? 1.543 -3.477 -19.656 1.00 92.81 90 PHE A C 1
ATOM 697 O O . PHE A 1 90 ? 2.422 -3.751 -20.473 1.00 92.81 90 PHE A O 1
ATOM 704 N N . GLY A 1 91 ? 1.830 -2.990 -18.444 1.00 93.69 91 GLY A N 1
ATOM 705 C CA . GLY A 1 91 ? 3.172 -2.800 -17.902 1.00 93.69 91 GLY A CA 1
ATOM 706 C C . GLY A 1 91 ? 4.073 -1.948 -18.792 1.00 93.69 91 GLY A C 1
ATOM 707 O O . GLY A 1 91 ? 3.741 -0.818 -19.137 1.00 93.69 91 GLY A O 1
ATOM 708 N N . ALA A 1 92 ? 5.208 -2.506 -19.208 1.00 94.88 92 ALA A N 1
ATOM 709 C CA . ALA A 1 92 ? 6.165 -1.864 -20.109 1.00 94.88 92 ALA A CA 1
ATOM 710 C C . ALA A 1 92 ? 5.696 -1.783 -21.572 1.00 94.88 92 ALA A C 1
ATOM 712 O O . ALA A 1 92 ? 6.488 -1.429 -22.443 1.00 94.88 92 ALA A O 1
ATOM 713 N N . LEU A 1 93 ? 4.444 -2.160 -21.868 1.00 95.25 93 LEU A N 1
ATOM 714 C CA . LEU A 1 93 ? 3.910 -2.312 -23.227 1.00 95.25 93 LEU A CA 1
ATOM 715 C C . LEU A 1 93 ? 4.739 -3.284 -24.081 1.00 95.25 93 LEU A C 1
ATOM 717 O O . LEU A 1 93 ? 4.710 -3.250 -25.310 1.00 95.25 93 LEU A O 1
ATOM 721 N N . PHE A 1 94 ? 5.472 -4.175 -23.411 1.00 96.62 94 PHE A N 1
ATOM 722 C CA . PHE A 1 94 ? 6.354 -5.144 -24.028 1.00 96.62 94 PHE A CA 1
ATOM 723 C C . PHE A 1 94 ? 5.891 -6.553 -23.685 1.00 96.62 94 PHE A C 1
ATOM 725 O O . PHE A 1 94 ? 5.823 -6.945 -22.518 1.00 96.62 94 PHE A O 1
ATOM 732 N N . ARG A 1 95 ? 5.613 -7.334 -24.729 1.00 97.00 95 ARG A N 1
ATOM 733 C CA . ARG A 1 95 ? 5.255 -8.746 -24.640 1.00 97.00 95 ARG A CA 1
ATOM 734 C C . ARG A 1 95 ? 6.347 -9.576 -25.299 1.00 97.00 95 ARG A C 1
ATOM 736 O O . ARG A 1 95 ? 6.680 -9.359 -26.460 1.00 97.00 95 ARG A O 1
ATOM 743 N N . SER A 1 96 ? 6.849 -10.581 -24.592 1.00 97.25 96 SER A N 1
ATOM 744 C CA . SER A 1 96 ? 7.762 -11.566 -25.172 1.00 97.25 96 SER A CA 1
ATOM 745 C C . SER A 1 96 ? 7.084 -12.332 -26.312 1.00 97.25 96 SER A C 1
ATOM 747 O O . SER A 1 96 ? 6.076 -13.006 -26.097 1.00 97.25 96 SER A O 1
ATOM 749 N N . CYS A 1 97 ? 7.663 -12.299 -27.515 1.00 97.19 97 CYS A N 1
ATOM 750 C CA . CYS A 1 97 ? 7.141 -13.049 -28.664 1.00 97.19 97 CYS A CA 1
ATOM 751 C C . CYS A 1 97 ? 7.246 -14.574 -28.495 1.00 97.19 97 CYS A C 1
ATOM 753 O O . CYS A 1 97 ? 6.518 -15.306 -29.156 1.00 97.19 97 CYS A O 1
ATOM 755 N N . LYS A 1 98 ? 8.140 -15.060 -27.622 1.00 97.69 98 LYS A N 1
ATOM 756 C CA . LYS A 1 98 ? 8.340 -16.500 -27.390 1.00 97.69 98 LYS A CA 1
ATOM 757 C C . LYS A 1 98 ? 7.412 -17.059 -26.315 1.00 97.69 98 LYS A C 1
ATOM 759 O O . LYS A 1 98 ? 6.885 -18.150 -26.477 1.00 97.69 98 LYS A O 1
ATOM 764 N N . THR A 1 99 ? 7.236 -16.330 -25.212 1.00 97.88 99 THR A N 1
ATOM 765 C CA . THR A 1 99 ? 6.497 -16.821 -24.031 1.00 97.88 99 THR A CA 1
ATOM 766 C C . THR A 1 99 ? 5.124 -16.182 -23.874 1.00 97.88 99 THR A C 1
ATOM 768 O O . THR A 1 99 ? 4.303 -16.663 -23.104 1.00 97.88 99 THR A O 1
ATOM 771 N N . GLY A 1 100 ? 4.867 -15.071 -24.563 1.00 97.12 100 GLY A N 1
ATOM 772 C CA . GLY A 1 100 ? 3.644 -14.295 -24.417 1.00 97.12 100 GLY A CA 1
ATOM 773 C C . GLY A 1 100 ? 3.545 -13.480 -23.124 1.00 97.12 100 GLY A C 1
ATOM 774 O O . GLY A 1 100 ? 2.537 -12.804 -22.944 1.00 97.12 100 GLY A O 1
ATOM 775 N N . ILE A 1 101 ? 4.568 -13.508 -22.262 1.00 97.56 101 ILE A N 1
ATOM 776 C CA . ILE A 1 101 ? 4.600 -12.779 -20.987 1.00 97.56 101 ILE A CA 1
ATOM 777 C C . ILE A 1 101 ? 4.714 -11.275 -21.248 1.00 97.56 101 ILE A C 1
ATOM 779 O O . ILE A 1 101 ? 5.579 -10.843 -22.015 1.00 97.56 101 ILE A O 1
ATOM 783 N N . ILE A 1 102 ? 3.858 -10.493 -20.588 1.00 96.44 102 ILE A N 1
ATOM 784 C CA . ILE A 1 102 ? 3.925 -9.029 -20.544 1.00 96.44 102 ILE A CA 1
ATOM 785 C C . ILE A 1 102 ? 4.872 -8.622 -19.417 1.00 96.44 102 ILE A C 1
ATOM 787 O O . ILE A 1 102 ? 4.727 -9.089 -18.287 1.00 96.44 102 ILE A O 1
ATOM 791 N N . LEU A 1 103 ? 5.844 -7.766 -19.721 1.00 97.19 103 LEU A N 1
ATOM 792 C CA . LEU A 1 103 ? 6.789 -7.264 -18.727 1.00 97.19 103 LEU A CA 1
ATOM 793 C C . LEU A 1 103 ? 6.197 -6.071 -17.974 1.00 97.19 103 LEU A C 1
ATOM 795 O O . LEU A 1 103 ? 5.512 -5.235 -18.561 1.00 97.19 103 LEU A O 1
ATOM 799 N N . ASN A 1 104 ? 6.475 -5.988 -16.675 1.00 96.38 104 ASN A N 1
ATOM 800 C CA . ASN A 1 104 ? 6.098 -4.840 -15.855 1.00 96.38 104 ASN A CA 1
ATOM 801 C C . ASN A 1 104 ? 6.968 -3.613 -16.177 1.00 96.38 104 ASN A C 1
ATOM 803 O O . ASN A 1 104 ? 8.063 -3.745 -16.723 1.00 96.38 104 ASN A O 1
ATOM 807 N N . ASN A 1 105 ? 6.503 -2.432 -15.776 1.00 94.62 105 ASN A N 1
ATOM 808 C CA . ASN A 1 105 ? 7.302 -1.205 -15.723 1.00 94.62 105 ASN A CA 1
ATOM 809 C C . ASN A 1 105 ? 7.473 -0.705 -14.277 1.00 94.62 105 ASN A C 1
ATOM 811 O O . ASN A 1 105 ? 7.397 0.492 -14.017 1.00 94.62 105 ASN A O 1
ATOM 815 N N . GLN A 1 106 ? 7.695 -1.606 -13.313 1.00 93.81 106 GLN A N 1
ATOM 816 C CA . GLN A 1 106 ? 7.748 -1.249 -11.888 1.00 93.81 106 GLN A CA 1
ATOM 817 C C . GLN A 1 106 ? 8.886 -0.273 -11.553 1.00 93.81 106 GLN A C 1
ATOM 819 O O . GLN A 1 106 ? 8.771 0.490 -10.605 1.00 93.81 106 GLN A O 1
ATOM 824 N N . MET A 1 107 ? 9.954 -0.235 -12.355 1.00 92.56 107 MET A N 1
ATOM 825 C CA . MET A 1 107 ? 11.051 0.730 -12.186 1.00 92.56 107 MET A CA 1
ATOM 826 C C . MET A 1 107 ? 10.584 2.198 -12.244 1.00 92.56 107 MET A C 1
ATOM 828 O O . MET A 1 107 ? 11.293 3.070 -11.751 1.00 92.56 107 MET A O 1
ATOM 832 N N . ASP A 1 108 ? 9.400 2.478 -12.807 1.00 88.56 108 ASP A N 1
ATOM 833 C CA . ASP A 1 108 ? 8.779 3.812 -12.815 1.00 88.56 108 ASP A CA 1
ATOM 834 C C . ASP A 1 108 ? 8.384 4.310 -11.408 1.00 88.56 108 ASP A C 1
ATOM 836 O O . ASP A 1 108 ? 8.164 5.505 -11.206 1.00 88.56 108 ASP A O 1
ATOM 840 N N . ASP A 1 109 ? 8.335 3.419 -10.418 1.00 88.56 109 ASP A N 1
ATOM 841 C CA . ASP A 1 109 ? 8.028 3.770 -9.031 1.00 88.56 109 ASP A CA 1
ATOM 842 C C . ASP A 1 109 ? 9.222 4.392 -8.288 1.00 88.56 109 ASP A C 1
ATOM 844 O O . ASP A 1 109 ? 9.042 4.975 -7.217 1.00 88.56 109 ASP A O 1
ATOM 848 N N . PHE A 1 110 ? 10.437 4.323 -8.843 1.00 90.75 110 PHE A N 1
ATOM 849 C CA . PHE A 1 110 ? 11.582 5.052 -8.303 1.00 90.75 110 PHE A CA 1
ATOM 850 C C . PHE A 1 110 ? 11.449 6.561 -8.521 1.00 90.75 110 PHE A C 1
ATOM 852 O O . PHE A 1 110 ? 10.951 7.049 -9.538 1.00 90.75 110 PHE A O 1
ATOM 859 N N . ASN A 1 111 ? 11.987 7.325 -7.577 1.00 83.75 111 ASN A N 1
ATOM 860 C CA . ASN A 1 111 ? 12.215 8.744 -7.769 1.00 83.75 111 ASN A CA 1
ATOM 861 C C . ASN A 1 111 ? 13.455 8.950 -8.643 1.00 83.75 111 ASN A C 1
ATOM 863 O O . ASN A 1 111 ? 14.492 8.315 -8.453 1.00 83.75 111 ASN A O 1
ATOM 867 N N . ILE A 1 112 ? 13.353 9.880 -9.589 1.00 74.81 112 ILE A N 1
ATOM 868 C CA . ILE A 1 112 ? 14.485 10.310 -10.407 1.00 74.81 112 ILE A CA 1
ATOM 869 C C . ILE A 1 112 ? 15.092 11.543 -9.725 1.00 74.81 112 ILE A C 1
ATOM 871 O O . ILE A 1 112 ? 14.348 12.495 -9.466 1.00 74.81 112 ILE A O 1
ATOM 875 N N . PRO A 1 113 ? 16.404 11.569 -9.430 1.00 66.12 113 PRO A N 1
ATOM 876 C CA . PRO A 1 113 ? 17.061 12.758 -8.902 1.00 66.12 113 PRO A CA 1
ATOM 877 C C . PRO A 1 113 ? 16.951 13.892 -9.930 1.00 66.12 113 PRO A C 1
ATOM 879 O O . PRO A 1 113 ? 17.623 13.879 -10.956 1.00 66.12 113 PRO A O 1
ATOM 882 N N . THR A 1 114 ? 16.066 14.863 -9.695 1.00 57.47 114 THR A N 1
ATOM 883 C CA . THR A 1 114 ? 15.873 15.987 -10.629 1.00 57.47 114 THR A CA 1
ATOM 884 C C . THR A 1 114 ? 16.878 17.119 -10.411 1.00 57.47 114 THR A C 1
ATOM 886 O O . THR A 1 114 ? 16.936 18.023 -11.235 1.00 57.47 114 THR A O 1
ATOM 889 N N . ASP A 1 115 ? 17.637 17.100 -9.307 1.00 49.03 115 ASP A N 1
ATOM 890 C CA . ASP A 1 115 ? 18.675 18.090 -9.004 1.00 49.03 115 ASP A CA 1
ATOM 891 C C . ASP A 1 115 ? 19.648 17.555 -7.933 1.00 49.03 115 ASP A C 1
ATOM 893 O O . ASP A 1 115 ? 19.246 17.294 -6.799 1.00 49.03 115 ASP A O 1
ATOM 897 N N . ILE A 1 116 ? 20.918 17.366 -8.300 1.00 53.66 116 ILE A N 1
ATOM 898 C CA . ILE A 1 116 ? 21.998 16.862 -7.426 1.00 53.66 116 ILE A CA 1
ATOM 899 C C . ILE A 1 116 ? 22.652 17.998 -6.615 1.00 53.66 116 ILE A C 1
ATOM 901 O O . ILE A 1 116 ? 23.504 17.738 -5.769 1.00 53.66 116 ILE A O 1
ATOM 905 N N . SER A 1 117 ? 22.292 19.260 -6.888 1.00 44.81 117 SER A N 1
ATOM 906 C CA . SER A 1 117 ? 23.018 20.437 -6.393 1.00 44.81 117 SER A CA 1
ATOM 907 C C . SER A 1 117 ? 22.529 20.985 -5.049 1.00 44.81 117 SER A C 1
ATOM 909 O O . SER A 1 117 ? 23.222 21.805 -4.449 1.00 44.81 117 SER A O 1
ATOM 911 N N . ASN A 1 118 ? 21.372 20.538 -4.540 1.00 41.31 118 ASN A N 1
ATOM 912 C CA . ASN A 1 118 ? 20.808 21.063 -3.295 1.00 41.31 118 ASN A CA 1
ATOM 913 C C . ASN A 1 118 ? 20.360 19.949 -2.319 1.00 41.31 118 ASN A C 1
ATOM 915 O O . ASN A 1 118 ? 19.222 19.479 -2.399 1.00 41.31 118 ASN A O 1
ATOM 919 N N . PRO A 1 119 ? 21.234 19.527 -1.383 1.00 42.41 119 PRO A N 1
ATOM 920 C CA . PRO A 1 119 ? 21.006 18.390 -0.484 1.00 42.41 119 PRO A CA 1
ATOM 921 C C . PRO A 1 119 ? 20.105 18.693 0.729 1.00 42.41 119 PRO A C 1
ATOM 923 O O . PRO A 1 119 ? 19.858 17.806 1.538 1.00 42.41 119 PRO A O 1
ATOM 926 N N . THR A 1 120 ? 19.613 19.927 0.899 1.00 36.25 120 THR A N 1
ATOM 927 C CA . THR A 1 120 ? 18.905 20.363 2.127 1.00 36.25 120 THR A CA 1
ATOM 928 C C . THR A 1 120 ? 17.399 20.102 2.142 1.00 36.25 120 THR A C 1
ATOM 930 O O . THR A 1 120 ? 16.725 20.408 3.123 1.00 36.25 120 THR A O 1
ATOM 933 N N . ILE A 1 121 ? 16.846 19.508 1.087 1.00 41.91 121 ILE A N 1
ATOM 934 C CA . ILE A 1 121 ? 15.458 19.048 1.090 1.00 41.91 121 ILE A CA 1
ATOM 935 C C . ILE A 1 121 ? 15.511 17.545 1.373 1.00 41.91 121 ILE A C 1
ATOM 937 O O . ILE A 1 121 ? 16.251 16.870 0.654 1.00 41.91 121 ILE A O 1
ATOM 941 N N . PRO A 1 122 ? 14.731 16.990 2.325 1.00 44.44 122 PRO A N 1
ATOM 942 C CA . PRO A 1 122 ? 14.487 15.552 2.424 1.00 44.44 122 PRO A CA 1
ATOM 943 C C . PRO A 1 122 ? 13.680 15.129 1.189 1.00 44.44 122 PRO A C 1
ATOM 945 O O . PRO A 1 122 ? 12.469 14.911 1.202 1.00 44.44 122 PRO A O 1
ATOM 948 N N . SER A 1 123 ? 14.358 15.168 0.045 1.00 50.12 123 SER A N 1
ATOM 949 C CA . SER A 1 123 ? 13.927 14.599 -1.209 1.00 50.12 123 SER A CA 1
ATOM 950 C C . SER A 1 123 ? 13.780 13.111 -0.959 1.00 50.12 123 SER A C 1
ATOM 952 O O . SER A 1 123 ? 14.473 12.568 -0.107 1.00 50.12 123 SER A O 1
ATOM 954 N N . ALA A 1 124 ? 12.854 12.468 -1.652 1.00 61.69 124 ALA A N 1
ATOM 955 C CA . ALA A 1 124 ? 12.552 11.054 -1.500 1.00 61.69 124 ALA A CA 1
ATOM 956 C C . ALA A 1 124 ? 13.696 10.152 -2.033 1.00 61.69 124 ALA A C 1
ATOM 958 O O . ALA A 1 124 ? 13.479 9.274 -2.871 1.00 61.69 124 ALA A O 1
ATOM 959 N N . SER A 1 125 ? 14.920 10.414 -1.564 1.00 75.44 125 SER A N 1
ATOM 960 C CA . SER A 1 125 ? 16.183 9.779 -1.913 1.00 75.44 125 SER A CA 1
ATOM 961 C C . SER A 1 125 ? 16.240 8.343 -1.435 1.00 75.44 125 SER A C 1
ATOM 963 O O . SER A 1 125 ? 16.834 7.519 -2.119 1.00 75.44 125 SER A O 1
ATOM 965 N N . ALA A 1 126 ? 15.529 8.030 -0.346 1.00 87.81 126 ALA A N 1
ATOM 966 C CA . ALA A 1 126 ? 15.314 6.662 0.120 1.00 87.81 126 ALA A CA 1
ATOM 967 C C . ALA A 1 126 ? 14.758 5.748 -0.991 1.00 87.81 126 ALA A C 1
ATOM 969 O O . ALA A 1 126 ? 14.994 4.543 -1.027 1.00 87.81 126 ALA A O 1
ATOM 970 N N . ASN A 1 127 ? 14.046 6.334 -1.955 1.00 91.69 127 ASN A N 1
ATOM 971 C CA . ASN A 1 127 ? 13.514 5.645 -3.119 1.00 91.69 127 ASN A CA 1
ATOM 972 C C . ASN A 1 127 ? 14.147 6.160 -4.427 1.00 91.69 127 ASN A C 1
ATOM 974 O O . ASN A 1 127 ? 13.466 6.275 -5.443 1.00 91.69 127 ASN A O 1
ATOM 978 N N . TYR A 1 128 ? 15.435 6.515 -4.422 1.00 91.00 128 TYR A N 1
ATOM 979 C CA . TYR A 1 128 ? 16.216 6.649 -5.656 1.00 91.00 128 TYR A CA 1
ATOM 980 C C . TYR A 1 128 ? 16.601 5.286 -6.221 1.00 91.00 128 TYR A C 1
ATOM 982 O O . TYR A 1 128 ? 16.738 4.307 -5.488 1.00 91.00 128 TYR A O 1
ATOM 990 N N . ILE A 1 129 ? 16.738 5.250 -7.546 1.00 91.19 129 ILE A N 1
ATOM 991 C CA . ILE A 1 129 ? 17.076 4.050 -8.304 1.00 91.19 129 ILE A CA 1
ATOM 992 C C . ILE A 1 129 ? 18.510 3.598 -8.017 1.00 91.19 129 ILE A C 1
ATOM 994 O O . ILE A 1 129 ? 19.459 4.366 -8.167 1.00 91.19 129 ILE A O 1
ATOM 998 N N . GLU A 1 130 ? 18.662 2.321 -7.676 1.00 92.00 130 GLU A N 1
ATOM 999 C CA . GLU A 1 130 ? 19.950 1.651 -7.497 1.00 92.00 130 GLU A CA 1
ATOM 1000 C C . GLU A 1 130 ? 19.878 0.216 -8.045 1.00 92.00 130 GLU A C 1
ATOM 1002 O O . GLU A 1 130 ? 18.791 -0.372 -8.092 1.00 92.00 130 GLU A O 1
ATOM 1007 N N . PRO A 1 131 ? 21.007 -0.380 -8.472 1.00 95.38 131 PRO A N 1
ATOM 1008 C CA . PRO A 1 131 ? 21.036 -1.779 -8.885 1.00 95.38 131 PRO A CA 1
ATOM 1009 C C . PRO A 1 131 ? 20.509 -2.703 -7.781 1.00 95.38 131 PRO A C 1
ATOM 1011 O O . PRO A 1 131 ? 20.910 -2.582 -6.630 1.00 95.38 131 PRO A O 1
ATOM 1014 N N . PHE A 1 132 ? 19.640 -3.648 -8.148 1.00 96.25 132 PHE A N 1
ATOM 1015 C CA . PHE A 1 132 ? 19.007 -4.637 -7.255 1.00 96.25 132 PHE A CA 1
ATOM 1016 C C . PHE A 1 132 ? 18.044 -4.087 -6.192 1.00 96.25 132 PHE A C 1
ATOM 1018 O O . PHE A 1 132 ? 17.349 -4.880 -5.558 1.00 96.25 132 PHE A O 1
ATOM 1025 N N . LYS A 1 133 ? 17.941 -2.765 -6.038 1.00 96.00 133 LYS A N 1
ATOM 1026 C CA . LYS A 1 133 ? 16.973 -2.128 -5.145 1.00 96.00 133 LYS A CA 1
ATOM 1027 C C . LYS A 1 133 ? 15.555 -2.329 -5.666 1.00 96.00 133 LYS A C 1
ATOM 1029 O O . LYS A 1 133 ? 15.308 -2.306 -6.876 1.00 96.00 133 LYS A O 1
ATOM 1034 N N . ARG A 1 134 ? 14.606 -2.508 -4.753 1.00 96.25 134 ARG A N 1
ATOM 1035 C CA . ARG A 1 134 ? 13.175 -2.602 -5.050 1.00 96.25 134 ARG A CA 1
ATOM 1036 C C . ARG A 1 134 ? 12.546 -1.210 -4.967 1.00 96.25 134 ARG A C 1
ATOM 1038 O O . ARG A 1 134 ? 12.816 -0.476 -4.019 1.00 96.25 134 ARG A O 1
ATOM 1045 N N . PRO A 1 135 ? 11.690 -0.832 -5.923 1.00 94.25 135 PRO A N 1
ATOM 1046 C CA . PRO A 1 135 ? 11.013 0.452 -5.863 1.00 94.25 135 PRO A CA 1
ATOM 1047 C C . PRO A 1 135 ? 9.884 0.462 -4.822 1.00 94.25 135 PRO A C 1
ATOM 1049 O O . PRO A 1 135 ? 9.229 -0.555 -4.571 1.00 94.25 135 PRO A O 1
ATOM 1052 N N . LEU A 1 136 ? 9.621 1.634 -4.241 1.00 93.12 136 LEU A N 1
ATOM 1053 C CA . LEU A 1 136 ? 8.588 1.838 -3.225 1.00 93.12 136 LEU A CA 1
ATOM 1054 C C . LEU A 1 136 ? 7.173 1.618 -3.784 1.00 93.12 136 LEU A C 1
ATOM 1056 O O . LEU A 1 136 ? 6.628 2.447 -4.511 1.00 93.12 136 LEU A O 1
ATOM 1060 N N . SER A 1 137 ? 6.526 0.540 -3.343 1.00 92.50 137 SER A N 1
ATOM 1061 C CA . SER A 1 137 ? 5.159 0.197 -3.742 1.00 92.50 137 SER A CA 1
ATOM 1062 C C . SER A 1 137 ? 4.086 0.915 -2.914 1.00 92.50 137 SER A C 1
ATOM 1064 O O . SER A 1 137 ? 4.272 1.239 -1.739 1.00 92.50 137 SER A O 1
ATOM 1066 N N . SER A 1 138 ? 2.913 1.137 -3.517 1.00 92.12 138 SER A N 1
ATOM 1067 C CA . SER A 1 138 ? 1.694 1.605 -2.828 1.00 92.12 138 SER A CA 1
ATOM 1068 C C . SER A 1 138 ? 0.719 0.476 -2.474 1.00 92.12 138 SER A C 1
ATOM 1070 O O . SER A 1 138 ? -0.362 0.751 -1.956 1.00 92.12 138 SER A O 1
ATOM 1072 N N . MET A 1 139 ? 1.070 -0.780 -2.766 1.00 94.88 139 MET A N 1
ATOM 1073 C CA . MET A 1 139 ? 0.244 -1.936 -2.419 1.00 94.88 139 MET A CA 1
ATOM 1074 C C . MET A 1 139 ? 0.082 -2.053 -0.899 1.00 94.88 139 MET A C 1
ATOM 1076 O O . MET A 1 139 ? 1.034 -1.861 -0.149 1.00 94.88 139 MET A O 1
ATOM 1080 N N . MET A 1 140 ? -1.128 -2.398 -0.456 1.00 95.12 140 MET A N 1
ATOM 1081 C CA . MET A 1 140 ? -1.451 -2.578 0.961 1.00 95.12 140 MET A CA 1
ATOM 1082 C C . MET A 1 140 ? -2.388 -3.786 1.142 1.00 95.12 140 MET A C 1
ATOM 1084 O O . MET A 1 140 ? -3.576 -3.604 1.406 1.00 95.12 140 MET A O 1
ATOM 1088 N N . PRO A 1 141 ? -1.907 -5.023 0.898 1.00 97.31 141 PRO A N 1
ATOM 1089 C CA . PRO A 1 141 ? -2.646 -6.217 1.293 1.00 97.31 141 PRO A CA 1
ATOM 1090 C C . PRO A 1 141 ? -2.693 -6.286 2.825 1.00 97.31 141 PRO A C 1
ATOM 1092 O O . PRO A 1 141 ? -1.661 -6.195 3.489 1.00 97.31 141 PRO A O 1
ATOM 1095 N N . THR A 1 142 ? -3.884 -6.403 3.402 1.00 96.81 142 THR A N 1
ATOM 1096 C CA . THR A 1 142 ? -4.090 -6.310 4.850 1.00 96.81 142 THR A CA 1
ATOM 1097 C C . THR A 1 142 ? -5.006 -7.420 5.354 1.00 96.81 142 THR A C 1
ATOM 1099 O O . THR A 1 142 ? -6.045 -7.723 4.766 1.00 96.81 142 THR A O 1
ATOM 1102 N N . ILE A 1 143 ? -4.610 -8.019 6.474 1.00 96.94 143 ILE A N 1
ATOM 1103 C CA . ILE A 1 143 ? -5.409 -8.951 7.271 1.00 96.94 143 ILE A CA 1
ATOM 1104 C C . ILE A 1 143 ? -5.511 -8.334 8.662 1.00 96.94 143 ILE A C 1
ATOM 1106 O O . ILE A 1 143 ? -4.497 -7.910 9.213 1.00 96.94 143 ILE A O 1
ATOM 1110 N N . PHE A 1 144 ? -6.717 -8.270 9.215 1.00 93.50 144 PHE A N 1
ATOM 1111 C CA . PHE A 1 144 ? -6.953 -7.752 10.557 1.00 93.50 144 PHE A CA 1
ATOM 1112 C C . PHE A 1 144 ? -7.469 -8.860 11.464 1.00 93.50 144 PHE A C 1
ATOM 1114 O O . PHE A 1 144 ? -8.318 -9.670 11.079 1.00 93.50 144 PHE A O 1
ATOM 1121 N N . LEU A 1 145 ? -6.909 -8.887 12.669 1.00 95.19 145 LEU A N 1
ATOM 1122 C CA . LEU A 1 145 ? -7.255 -9.831 13.715 1.00 95.19 145 LEU A CA 1
ATOM 1123 C C . LEU A 1 145 ? -7.900 -9.075 14.874 1.00 95.19 145 LEU A C 1
ATOM 1125 O O . LEU A 1 145 ? -7.476 -7.966 15.202 1.00 95.19 145 LEU A O 1
ATOM 1129 N N . LYS A 1 146 ? -8.880 -9.698 15.516 1.00 92.94 146 LYS A N 1
ATOM 1130 C CA . LYS A 1 146 ? -9.457 -9.256 16.780 1.00 92.94 146 LYS A CA 1
ATOM 1131 C C . LYS A 1 146 ? -9.331 -10.403 17.767 1.00 92.94 146 LYS A C 1
ATOM 1133 O O . LYS A 1 146 ? -9.724 -11.517 17.451 1.00 92.94 146 LYS A O 1
ATOM 1138 N N . ASP A 1 147 ? -8.715 -10.146 18.918 1.00 95.31 147 ASP A N 1
ATOM 1139 C CA . ASP A 1 147 ? -8.468 -11.173 19.939 1.00 95.31 147 ASP A CA 1
ATOM 1140 C C . ASP A 1 147 ? -7.750 -12.419 19.375 1.00 95.31 147 ASP A C 1
ATOM 1142 O O . ASP A 1 147 ? -8.026 -13.551 19.755 1.00 95.31 147 ASP A O 1
ATOM 1146 N N . GLN A 1 148 ? -6.807 -12.191 18.448 1.00 93.19 148 GLN A N 1
ATOM 1147 C CA . GLN A 1 148 ? -6.070 -13.212 17.678 1.00 93.19 148 GLN A CA 1
ATOM 1148 C C . GLN A 1 148 ? -6.914 -14.042 16.692 1.00 93.19 148 GLN A C 1
ATOM 1150 O O . GLN A 1 148 ? -6.381 -14.929 16.026 1.00 93.19 148 GLN A O 1
ATOM 1155 N N . GLU A 1 149 ? -8.194 -13.724 16.514 1.00 94.94 149 GLU A N 1
ATOM 1156 C CA . GLU A 1 149 ? -9.058 -14.344 15.514 1.00 94.94 149 GLU A CA 1
ATOM 1157 C C . GLU A 1 149 ? -9.185 -13.473 14.263 1.00 94.94 149 GLU A C 1
ATOM 1159 O O . GLU A 1 149 ? -9.161 -12.247 14.330 1.00 94.94 149 GLU A O 1
ATOM 1164 N N . LEU A 1 150 ? -9.327 -14.105 13.093 1.00 95.19 150 LEU A N 1
ATOM 1165 C CA . LEU A 1 150 ? -9.539 -13.387 11.835 1.00 95.19 150 LEU A CA 1
ATOM 1166 C C . LEU A 1 150 ? -10.808 -12.533 11.918 1.00 95.19 150 LEU A C 1
ATOM 1168 O O . LEU A 1 150 ? -11.893 -13.093 12.007 1.00 95.19 150 LEU A O 1
ATOM 1172 N N . GLU A 1 151 ? -10.685 -11.219 11.788 1.00 92.19 151 GLU A N 1
ATOM 1173 C CA . GLU A 1 151 ? -11.824 -10.293 11.729 1.00 92.19 151 GLU A CA 1
ATOM 1174 C C . GLU A 1 151 ? -12.092 -9.871 10.275 1.00 92.19 151 GLU A C 1
ATOM 1176 O O . GLU A 1 151 ? -13.238 -9.673 9.877 1.00 92.19 151 GLU A O 1
ATOM 1181 N N . GLY A 1 152 ? -11.060 -9.853 9.423 1.00 93.06 152 GLY A N 1
ATOM 1182 C CA . GLY A 1 152 ? -11.265 -9.741 7.984 1.00 93.06 152 GLY A CA 1
ATOM 1183 C C . GLY A 1 152 ? -10.010 -9.507 7.153 1.00 93.06 152 GLY A C 1
ATOM 1184 O O . GLY A 1 152 ? -8.874 -9.531 7.632 1.00 93.06 152 GLY A O 1
ATOM 1185 N N . VAL A 1 153 ? -10.246 -9.357 5.849 1.00 96.50 153 VAL A N 1
ATOM 1186 C CA . VAL A 1 153 ? -9.221 -9.340 4.803 1.00 96.50 153 VAL A CA 1
ATOM 1187 C C . VAL A 1 153 ? -9.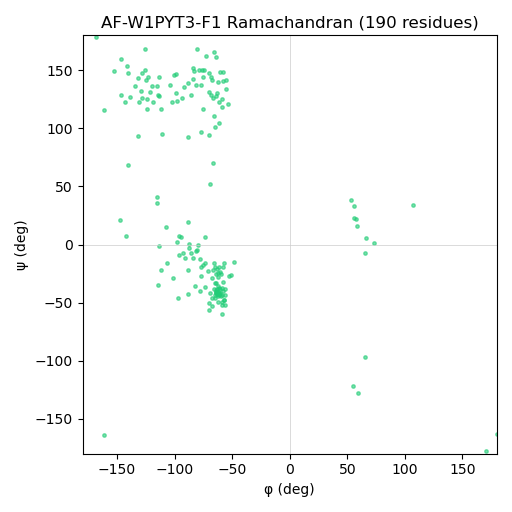570 -8.261 3.793 1.00 96.50 153 VAL A C 1
ATOM 1189 O O . VAL A 1 153 ? -10.680 -8.240 3.261 1.00 96.50 153 VAL A O 1
ATOM 1192 N N . ILE A 1 154 ? -8.626 -7.371 3.515 1.00 96.06 154 ILE A N 1
ATOM 1193 C CA . ILE A 1 154 ? -8.845 -6.226 2.639 1.00 96.06 154 ILE A CA 1
ATOM 1194 C C . ILE A 1 154 ? -7.580 -5.873 1.855 1.00 96.06 154 ILE A C 1
ATOM 1196 O O . ILE A 1 154 ? -6.457 -6.194 2.241 1.00 96.06 154 ILE A O 1
ATOM 1200 N N . GLY A 1 155 ? -7.784 -5.161 0.761 1.00 95.38 155 GLY A N 1
ATOM 1201 C CA . GLY A 1 155 ? -6.769 -4.442 0.017 1.00 95.38 155 GLY A CA 1
ATOM 1202 C C . GLY A 1 155 ? -7.427 -3.761 -1.175 1.00 95.38 155 GLY A C 1
ATOM 1203 O O . GLY A 1 155 ? -8.650 -3.598 -1.228 1.00 95.38 155 GLY A O 1
ATOM 1204 N N . GLY A 1 156 ? -6.626 -3.358 -2.152 1.00 92.69 156 GLY A N 1
ATOM 1205 C CA . GLY A 1 156 ? -7.150 -2.663 -3.317 1.00 92.69 156 GLY A CA 1
ATOM 1206 C C . GLY A 1 156 ? -6.147 -2.534 -4.448 1.00 92.69 156 GLY A C 1
ATOM 1207 O O . GLY A 1 156 ? -4.991 -2.942 -4.345 1.00 92.69 156 GLY A O 1
ATOM 1208 N N . SER A 1 157 ? -6.615 -1.930 -5.535 1.00 92.12 157 SER A N 1
ATOM 1209 C CA . SER A 1 157 ? -5.829 -1.602 -6.721 1.00 92.12 157 SER A CA 1
ATOM 1210 C C . SER A 1 157 ? -5.939 -0.115 -7.080 1.00 92.12 157 SER A C 1
ATOM 1212 O O . SER A 1 157 ? -6.775 0.617 -6.545 1.00 92.12 157 SER A O 1
ATOM 1214 N N . GLY A 1 158 ? -5.075 0.353 -7.988 1.00 87.25 158 GLY A N 1
ATOM 1215 C CA . GLY A 1 158 ? -5.071 1.739 -8.472 1.00 87.25 158 GLY A CA 1
ATOM 1216 C C . GLY A 1 158 ? -3.911 2.595 -7.962 1.00 87.25 158 GLY A C 1
ATOM 1217 O O . GLY A 1 158 ? -4.100 3.795 -7.729 1.00 87.25 158 GLY A O 1
ATOM 1218 N N . GLY A 1 159 ? -2.734 1.986 -7.779 1.00 86.38 159 GLY A N 1
ATOM 1219 C CA . GLY A 1 159 ? -1.482 2.681 -7.494 1.00 86.38 159 GLY A CA 1
ATOM 1220 C C . GLY A 1 159 ? -1.522 3.530 -6.220 1.00 86.38 159 GLY A C 1
ATOM 1221 O O . GLY A 1 159 ? -1.963 3.046 -5.176 1.00 86.38 159 GLY A O 1
ATOM 1222 N N . PRO A 1 160 ? -1.140 4.821 -6.280 1.00 84.69 160 PRO A N 1
ATOM 1223 C CA . PRO A 1 160 ? -1.152 5.716 -5.120 1.00 84.69 160 PRO A CA 1
ATOM 1224 C C . PRO A 1 160 ? -2.517 5.872 -4.427 1.00 84.69 160 PRO A C 1
ATOM 1226 O O . PRO A 1 160 ? -2.583 6.361 -3.300 1.00 84.69 160 PRO A O 1
ATOM 1229 N N . ARG A 1 161 ? -3.621 5.473 -5.079 1.00 88.75 161 ARG A N 1
ATOM 1230 C CA . ARG A 1 161 ? -4.962 5.496 -4.477 1.00 88.75 161 ARG A CA 1
ATOM 1231 C C . ARG A 1 161 ? -5.203 4.341 -3.507 1.00 88.75 161 ARG A C 1
ATOM 1233 O O . ARG A 1 161 ? -6.117 4.455 -2.694 1.00 88.75 161 ARG A O 1
ATOM 1240 N N . ILE A 1 162 ? -4.425 3.257 -3.562 1.00 93.62 162 ILE A N 1
ATOM 1241 C CA . ILE A 1 162 ? -4.660 2.037 -2.770 1.00 93.62 162 ILE A CA 1
ATOM 1242 C C . ILE A 1 162 ? -4.717 2.356 -1.275 1.00 93.62 162 ILE A C 1
ATOM 1244 O O . ILE A 1 162 ? -5.710 2.045 -0.624 1.00 93.62 162 ILE A O 1
ATOM 1248 N N . ILE A 1 163 ? -3.706 3.045 -0.749 1.00 93.06 163 ILE A N 1
ATOM 1249 C CA . ILE A 1 163 ? -3.606 3.380 0.678 1.00 93.06 163 ILE A CA 1
ATOM 1250 C C . ILE A 1 163 ? -4.807 4.213 1.153 1.00 93.06 163 ILE A C 1
ATOM 1252 O O . ILE A 1 163 ? -5.553 3.740 2.011 1.00 93.06 163 ILE A O 1
ATOM 1256 N N . PRO A 1 164 ? -5.080 5.413 0.595 1.00 92.94 164 PRO A N 1
ATOM 1257 C CA . PRO A 1 164 ? -6.176 6.241 1.089 1.00 92.94 164 PRO A CA 1
ATOM 1258 C C . PRO A 1 164 ? -7.549 5.608 0.874 1.00 92.94 164 PRO A C 1
ATOM 1260 O O . PRO A 1 164 ? -8.442 5.812 1.693 1.00 92.94 164 PRO A O 1
ATOM 1263 N N . THR A 1 165 ? -7.751 4.853 -0.208 1.00 93.69 165 THR A N 1
ATOM 1264 C CA . THR A 1 165 ? -9.044 4.201 -0.456 1.00 93.69 165 THR A CA 1
ATOM 1265 C C . THR A 1 165 ? -9.275 3.011 0.462 1.00 93.69 165 THR A C 1
ATOM 1267 O O . THR A 1 165 ? -10.400 2.832 0.913 1.00 93.69 165 THR A O 1
ATOM 1270 N N . THR A 1 166 ? -8.238 2.241 0.788 1.00 95.44 166 THR A N 1
ATOM 1271 C CA . THR A 1 166 ? -8.351 1.124 1.734 1.00 95.44 166 THR A CA 1
ATOM 1272 C C . THR A 1 166 ? -8.587 1.636 3.154 1.00 95.44 166 THR A C 1
ATOM 1274 O O . THR A 1 166 ? -9.474 1.128 3.832 1.00 95.44 166 THR A O 1
ATOM 1277 N N . ILE A 1 167 ? -7.896 2.706 3.575 1.00 95.19 167 ILE A N 1
ATOM 1278 C CA . ILE A 1 167 ? -8.156 3.375 4.865 1.00 95.19 167 ILE A CA 1
ATOM 1279 C C . ILE A 1 167 ? -9.618 3.824 4.964 1.00 95.19 167 ILE A C 1
ATOM 1281 O O . ILE A 1 167 ? -10.256 3.610 5.986 1.00 95.19 167 ILE A O 1
ATOM 1285 N N . GLN A 1 168 ? -10.179 4.409 3.904 1.00 96.38 168 GLN A N 1
ATOM 1286 C CA . GLN A 1 168 ? -11.587 4.819 3.897 1.00 96.38 168 GLN A CA 1
ATOM 1287 C C . GLN A 1 168 ? -12.550 3.643 4.070 1.00 96.38 168 GLN A C 1
ATOM 1289 O O . GLN A 1 168 ? -13.499 3.756 4.836 1.00 96.38 168 GLN A O 1
ATOM 1294 N N . VAL A 1 169 ? -12.295 2.506 3.417 1.00 96.19 169 VAL A N 1
ATOM 1295 C CA . VAL A 1 169 ? -13.117 1.299 3.612 1.00 96.19 169 VAL A CA 1
ATOM 1296 C C . VAL A 1 169 ? -13.000 0.784 5.050 1.00 96.19 169 VAL A C 1
ATOM 1298 O O . VAL A 1 169 ? -14.007 0.405 5.639 1.00 96.19 169 VAL A O 1
ATOM 1301 N N . LEU A 1 170 ? -11.804 0.829 5.645 1.00 94.69 170 LEU A N 1
ATOM 1302 C CA . LEU A 1 170 ? -11.609 0.467 7.052 1.00 94.69 170 LEU A CA 1
ATOM 1303 C C . LEU A 1 170 ? -12.360 1.405 8.006 1.00 94.69 170 LEU A C 1
ATOM 1305 O O . LEU A 1 170 ? -12.983 0.930 8.948 1.00 94.69 170 LEU A O 1
ATOM 1309 N N . LEU A 1 171 ? -12.351 2.719 7.759 1.00 95.50 171 LEU A N 1
ATOM 1310 C CA . LEU A 1 171 ? -13.127 3.683 8.548 1.00 95.50 171 LEU A CA 1
ATOM 1311 C C . LEU A 1 171 ? -14.634 3.440 8.402 1.00 95.50 171 LEU A C 1
ATOM 1313 O O . LEU A 1 171 ? -15.362 3.478 9.391 1.00 95.50 171 LEU A O 1
ATOM 1317 N N . ASN A 1 172 ? -15.098 3.138 7.191 1.00 96.75 172 ASN A N 1
ATOM 1318 C CA . ASN A 1 172 ? -16.493 2.792 6.938 1.00 96.75 172 ASN A CA 1
ATOM 1319 C C . ASN A 1 172 ? -16.935 1.557 7.732 1.00 96.75 172 ASN A C 1
ATOM 1321 O O . ASN A 1 172 ? -17.997 1.578 8.349 1.00 96.75 172 ASN A O 1
ATOM 1325 N N . TYR A 1 173 ? -16.098 0.520 7.763 1.00 95.25 173 TYR A N 1
ATOM 1326 C CA . TYR A 1 173 ? -16.385 -0.696 8.514 1.00 95.25 173 TYR A CA 1
ATOM 1327 C C . TYR A 1 173 ? -16.304 -0.460 10.029 1.00 95.25 173 TYR A C 1
ATOM 1329 O O . TYR A 1 173 ? -17.281 -0.663 10.737 1.00 95.25 173 TYR A O 1
ATOM 1337 N N . PHE A 1 174 ? -15.172 0.031 10.543 1.00 93.50 174 PHE A N 1
ATOM 1338 C CA . PHE A 1 174 ? -14.926 0.083 11.990 1.00 93.50 174 PHE A CA 1
ATOM 1339 C C . PHE A 1 174 ? -15.545 1.282 12.711 1.00 93.50 174 PHE A C 1
ATOM 1341 O O . PHE A 1 174 ? -15.939 1.159 13.869 1.00 93.50 174 PHE A O 1
ATOM 1348 N N . ILE A 1 175 ? -15.590 2.451 12.070 1.00 95.25 175 ILE A N 1
ATOM 1349 C CA . ILE A 1 175 ? -16.064 3.692 12.702 1.00 95.25 175 ILE A CA 1
ATOM 1350 C C . ILE A 1 175 ? -17.527 3.939 12.356 1.00 95.25 175 ILE A C 1
ATOM 1352 O O . ILE A 1 175 ? -18.327 4.243 13.238 1.00 95.25 175 ILE A O 1
ATOM 1356 N N . HIS A 1 176 ? -17.887 3.787 11.081 1.00 96.06 176 HIS A N 1
ATOM 1357 C CA . HIS A 1 176 ? -19.261 3.996 10.620 1.00 96.06 176 HIS A CA 1
ATOM 1358 C C . HIS A 1 176 ? -20.140 2.743 10.721 1.00 96.06 176 HIS A C 1
ATOM 1360 O O . HIS A 1 176 ? -21.339 2.841 10.468 1.00 96.06 176 HIS A O 1
ATOM 1366 N N . GLN A 1 177 ? -19.575 1.603 11.140 1.00 96.38 177 GLN A N 1
ATOM 1367 C CA . GLN A 1 177 ? -20.294 0.348 11.389 1.00 96.38 177 GLN A CA 1
ATOM 1368 C C . GLN A 1 177 ? -21.100 -0.141 10.177 1.00 96.38 177 GLN A C 1
ATOM 1370 O O . GLN A 1 177 ? -22.180 -0.716 10.318 1.00 96.38 177 GLN A O 1
ATOM 1375 N N . LEU A 1 178 ? -20.590 0.117 8.970 1.00 97.38 178 LEU A N 1
ATOM 1376 C CA . LEU A 1 178 ? -21.191 -0.375 7.736 1.00 97.38 178 LEU A CA 1
ATOM 1377 C C . LEU A 1 178 ? -20.829 -1.846 7.518 1.00 97.38 178 LEU A C 1
ATOM 1379 O O . LEU A 1 178 ? -19.739 -2.293 7.874 1.00 97.38 178 LEU A O 1
ATOM 1383 N N . ASP A 1 179 ? -21.708 -2.600 6.856 1.00 96.12 179 ASP A N 1
ATOM 1384 C CA . ASP A 1 179 ? -21.368 -3.954 6.423 1.00 96.12 179 ASP A CA 1
ATOM 1385 C C . ASP A 1 179 ? -20.220 -3.929 5.383 1.00 96.12 179 ASP A C 1
ATOM 1387 O O . ASP A 1 179 ? -19.961 -2.886 4.761 1.00 96.12 179 ASP A O 1
ATOM 1391 N N . PRO A 1 180 ? -19.513 -5.053 5.155 1.00 93.25 180 PRO A N 1
ATOM 1392 C CA . PRO A 1 180 ? -18.376 -5.087 4.235 1.00 93.25 180 PRO A CA 1
ATOM 1393 C C . PRO A 1 180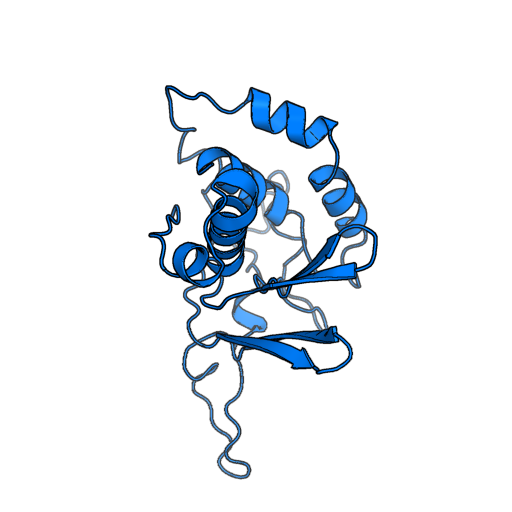 ? -18.698 -4.614 2.811 1.00 93.25 180 PRO A C 1
ATOM 1395 O O . PRO A 1 180 ? -17.882 -3.930 2.191 1.00 93.25 180 PRO A O 1
ATOM 1398 N N . GLY A 1 181 ? -19.884 -4.942 2.288 1.00 95.12 181 GLY A N 1
ATOM 1399 C CA . GLY A 1 181 ? -20.304 -4.539 0.949 1.00 95.12 181 GLY A CA 1
ATOM 1400 C C . GLY A 1 181 ? -20.513 -3.030 0.875 1.00 95.12 181 GLY A C 1
ATOM 1401 O O . GLY A 1 181 ? -19.889 -2.355 0.053 1.00 95.12 181 GLY A O 1
ATOM 1402 N N . SER A 1 182 ? -21.323 -2.484 1.783 1.00 97.56 182 SER A N 1
ATOM 1403 C CA . SER A 1 182 ? -21.568 -1.037 1.866 1.00 97.56 182 SER A CA 1
ATOM 1404 C C . SER A 1 182 ? -20.284 -0.240 2.104 1.00 97.56 182 SER A C 1
ATOM 1406 O O . SER A 1 182 ? -20.086 0.814 1.495 1.00 97.56 182 SER A O 1
ATOM 1408 N N . SER A 1 183 ? -19.364 -0.762 2.918 1.00 96.69 183 SER A N 1
ATOM 1409 C CA . SER A 1 183 ? -18.058 -0.142 3.164 1.00 96.69 183 SER A CA 1
ATOM 1410 C C . SER A 1 183 ? -17.239 0.049 1.883 1.00 96.69 183 SER A C 1
ATOM 1412 O O . SER A 1 183 ? -16.611 1.096 1.708 1.00 96.69 183 SER A O 1
ATOM 1414 N N . VAL A 1 184 ? -17.274 -0.932 0.972 1.00 95.62 184 VAL A N 1
ATOM 1415 C CA . VAL A 1 184 ? -16.566 -0.902 -0.321 1.00 95.62 184 VAL A CA 1
ATOM 1416 C C . VAL A 1 184 ? -17.283 -0.030 -1.355 1.00 95.62 184 VAL A C 1
ATOM 1418 O O . VAL A 1 184 ? -16.620 0.692 -2.108 1.00 95.62 184 VAL A O 1
ATOM 1421 N N . PHE A 1 185 ? -18.618 -0.093 -1.405 1.00 95.94 185 PHE A N 1
ATOM 1422 C CA . PHE A 1 185 ? -19.430 0.666 -2.364 1.00 95.94 185 PHE A CA 1
ATOM 1423 C C . PHE A 1 185 ? -19.554 2.149 -2.022 1.00 95.94 185 PHE A C 1
ATOM 1425 O O . PHE A 1 185 ? -19.892 2.952 -2.894 1.00 95.94 185 PHE A O 1
ATOM 1432 N N . SER A 1 186 ? -19.256 2.522 -0.779 1.00 96.75 186 SER A N 1
ATOM 1433 C CA . SER A 1 186 ? -19.294 3.912 -0.348 1.00 96.75 186 SER A CA 1
ATOM 1434 C C . SER A 1 186 ? -18.353 4.787 -1.198 1.00 96.75 186 SER A C 1
ATOM 1436 O O . SER A 1 186 ? -17.241 4.360 -1.540 1.00 96.75 186 SER A O 1
ATOM 1438 N N . PRO A 1 187 ? -18.762 6.023 -1.548 1.00 95.31 187 PRO A N 1
ATOM 1439 C CA . PRO A 1 187 ? -17.908 6.964 -2.264 1.00 95.31 187 PRO A CA 1
ATOM 1440 C C . PRO A 1 187 ? -16.586 7.207 -1.530 1.00 95.31 187 PRO A C 1
ATOM 1442 O O . PRO A 1 187 ? -16.547 7.299 -0.305 1.00 95.31 187 PRO A O 1
ATOM 1445 N N . ARG A 1 188 ? -15.493 7.331 -2.290 1.00 93.38 188 ARG A N 1
ATOM 1446 C CA . ARG A 1 188 ? -14.141 7.525 -1.753 1.00 93.38 188 ARG A CA 1
ATOM 1447 C C . ARG A 1 188 ? -13.497 8.773 -2.336 1.00 93.38 188 ARG A C 1
ATOM 1449 O O . ARG A 1 188 ? -13.627 9.062 -3.524 1.00 93.38 188 ARG A O 1
ATOM 1456 N N . LEU A 1 189 ? -12.762 9.481 -1.493 1.00 90.75 189 LEU A N 1
ATOM 1457 C CA . LEU A 1 189 ? -12.030 10.696 -1.813 1.00 90.75 189 LEU A CA 1
ATOM 1458 C C . LEU A 1 189 ? -10.545 10.396 -2.020 1.00 90.75 189 LEU A C 1
ATOM 1460 O O . LEU A 1 189 ? -9.952 9.544 -1.358 1.00 90.75 189 LEU A O 1
ATOM 1464 N N . TYR A 1 190 ? -9.922 11.133 -2.932 1.00 83.88 190 TYR A N 1
ATOM 1465 C CA . TYR A 1 190 ? -8.480 11.112 -3.134 1.00 83.88 190 TYR A CA 1
ATOM 1466 C C . TYR A 1 190 ? -8.005 12.520 -3.469 1.00 83.88 190 TYR A C 1
ATOM 1468 O O . TYR A 1 190 ? -8.474 13.118 -4.437 1.00 83.88 190 TYR A O 1
ATOM 1476 N N . HIS A 1 191 ? -7.084 13.041 -2.664 1.00 77.75 191 HIS A N 1
ATOM 1477 C CA . HIS A 1 191 ? -6.463 14.333 -2.916 1.00 77.75 191 HIS A CA 1
ATOM 1478 C C . HIS A 1 191 ? -5.330 14.185 -3.942 1.00 77.75 191 HIS A C 1
ATOM 1480 O O . HIS A 1 191 ? -4.566 13.222 -3.874 1.00 77.75 191 HIS A O 1
ATOM 1486 N N . ARG A 1 192 ? -5.252 15.126 -4.886 1.00 62.81 192 ARG A N 1
ATOM 1487 C CA . ARG A 1 192 ? -4.229 15.215 -5.932 1.00 62.81 192 ARG A CA 1
ATOM 1488 C C . ARG A 1 192 ? -3.480 16.526 -5.805 1.00 62.81 192 ARG A C 1
ATOM 1490 O O . ARG A 1 192 ? -4.176 17.534 -5.553 1.00 62.81 192 ARG A O 1
#

pLDDT: mean 87.34, std 15.23, range [36.25, 98.0]